Protein AF-A0A660XN07-F1 (afdb_monomer)

Solvent-accessible surface area (backbone atoms only — not comparable to full-atom values): 14941 Å² total; per-residue (Å²): 135,65,74,66,61,68,59,49,77,75,52,56,69,62,53,54,52,50,52,51,52,54,51,52,50,53,52,50,49,51,63,75,49,61,71,84,72,73,85,68,65,79,71,75,80,71,76,74,82,70,81,64,79,79,76,76,73,75,80,74,90,62,82,80,74,82,75,81,74,64,67,64,62,57,57,56,66,69,72,70,67,82,77,74,89,78,84,77,78,82,81,80,89,77,86,75,82,82,79,80,82,82,62,76,74,70,77,75,72,77,73,85,86,64,82,69,82,75,75,71,71,99,60,96,69,83,72,93,58,82,70,90,45,80,39,78,60,42,53,59,74,48,93,54,34,44,64,76,46,49,60,80,47,67,72,41,60,76,65,68,66,65,49,66,34,33,33,37,34,34,31,32,50,84,9,47,63,80,48,77,44,78,77,36,70,56,102,49,90,59,54,53,57,24,50,53,52,8,50,63,73,36,50,32,42,38,20,32,37,95,93,34,62,37,51,46,79,44,78,46,81,44,72,50,75,80,84,84,126

Sequence (229 aa):
MNNYEKMKAKHPMRRDIILIIVLVLLILVAIIFPRFKDMREPVQKTEIIYIAPEKKIPLIGGDPAPAPDIVGSLLQEMNERPIPPELIPDSIDFEMPVLDTFSLDSLYKYEPKGKGPPPPSKGIGIICGNPIYQTPPRPIGGKNAINNNIEYPDSAKQAEIEGQVILQCFIDDKGAVQEINIIKGMDFPGMNDAAINAVKKTKFKPAVQRDRNVGVWIMIPVTFKLNTR

Mean predicted aligned error: 21.13 Å

Nearest PDB structures (foldseek):
  6i97-assembly1_E  TM=8.135E-01  e=1.156E-05  Pseudomonas aeruginosa
  7zc8-assembly1_B  TM=8.109E-01  e=8.241E-05  Pectobacterium carotovorum
  5lw8-assembly1_A  TM=7.876E-01  e=2.553E-04  Helicobacter pylori 26695
  6fip-assembly1_A  TM=7.302E-01  e=1.683E-04  Pseudomonas aeruginosa

Secondary structure (DSSP, 8-state):
--HHHHHHTTSHHHHHHHHHHHHHHHHHHHHHS-----------------------------PPPPPP-HHHHHHHHHS-SPPPP----S----PPP------GGGGS-------SSPPPPSS-----SS-S-SB--EETTGGGHHHHT----HHHHHTT--EEEEEEEEE-TTS-EEEEEEEE--SSTTHHHHHHHHHHH--EEPEEETTEEE-EEEEEEEEE-----

Foldseek 3Di:
DDVVVVVCPPPVPVVVVVVVVVVVVVVVVCVVCVPPDDPPPPPPCPPPPPPDDDPPDPPPPDPDDDDPPPVVVVVVVVPPDDDPPDDDDPDDDDDDDPPPDPDPVVVPPDDPPDDPDPAPPPDPDPPPDDPQFPFAKAWDVGPCQLVVQQDDDPVCVVVQPWDKWKKKFKQALQQATDDIDTPGDDPDPPNRVSSVRSNNPIGINATHHPNGGGIDIDIDIDTGHDPDD

Radius of gyration: 37.38 Å; Cα contacts (8 Å, |Δi|>4): 195; chains: 1; bounding box: 107×52×99 Å

Structure (mmCIF, N/CA/C/O 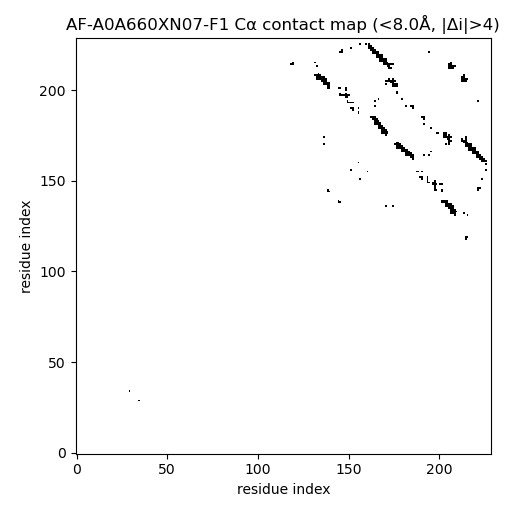backbone):
data_AF-A0A660XN07-F1
#
_entry.id   AF-A0A660XN07-F1
#
loop_
_atom_site.group_PDB
_atom_site.id
_atom_site.type_symbol
_atom_site.label_atom_id
_atom_site.label_alt_id
_atom_site.label_comp_id
_atom_site.label_asym_id
_atom_site.label_entity_id
_atom_site.label_seq_id
_atom_site.pdbx_PDB_ins_code
_atom_site.Cartn_x
_atom_site.Cartn_y
_atom_site.Cartn_z
_atom_site.occupancy
_atom_site.B_iso_or_equiv
_atom_site.auth_seq_id
_atom_site.auth_comp_id
_atom_site.auth_asym_id
_atom_site.auth_atom_id
_atom_site.pdbx_PDB_model_num
ATOM 1 N N . MET A 1 1 ? -44.286 3.749 54.529 1.00 52.34 1 MET A N 1
ATOM 2 C CA . MET A 1 1 ? -43.101 4.640 54.559 1.00 52.34 1 MET A CA 1
ATOM 3 C C . MET A 1 1 ? -41.987 3.969 53.764 1.00 52.34 1 MET A C 1
ATOM 5 O O . MET A 1 1 ? -41.601 2.864 54.124 1.00 52.34 1 MET A O 1
ATOM 9 N N . ASN A 1 2 ? -41.554 4.556 52.646 1.00 65.12 2 ASN A N 1
ATOM 10 C CA . ASN A 1 2 ? -40.663 3.907 51.675 1.00 65.12 2 ASN A CA 1
ATOM 11 C C . ASN A 1 2 ? -39.257 3.664 52.267 1.00 65.12 2 ASN A C 1
ATOM 13 O O . ASN A 1 2 ? -38.691 4.566 52.885 1.00 65.12 2 ASN A O 1
ATOM 17 N N . ASN A 1 3 ? -38.668 2.479 52.054 1.00 66.25 3 ASN A N 1
ATOM 18 C CA . ASN A 1 3 ? -37.342 2.103 52.592 1.00 66.25 3 ASN A CA 1
ATOM 19 C C . ASN A 1 3 ? -36.196 3.044 52.155 1.00 66.25 3 ASN A C 1
ATOM 21 O O . ASN A 1 3 ? -35.139 3.074 52.786 1.00 66.25 3 ASN A O 1
ATOM 25 N N . TYR A 1 4 ? -36.426 3.848 51.117 1.00 65.56 4 TYR A N 1
ATOM 26 C CA . TYR A 1 4 ? -35.529 4.896 50.636 1.00 65.56 4 TYR A CA 1
ATOM 27 C C . TYR A 1 4 ? -35.305 6.026 51.660 1.00 65.56 4 TYR A C 1
ATOM 29 O O . TYR A 1 4 ? -34.166 6.405 51.930 1.00 65.56 4 TYR A O 1
ATOM 37 N N . GLU A 1 5 ? -36.371 6.500 52.310 1.00 66.75 5 GLU A N 1
ATOM 38 C CA . GLU A 1 5 ? -36.310 7.584 53.307 1.00 66.75 5 GLU A CA 1
ATOM 39 C C . GLU A 1 5 ? -35.502 7.160 54.544 1.00 66.75 5 GLU A C 1
ATOM 41 O O . GLU A 1 5 ? -34.679 7.908 55.075 1.00 66.75 5 GLU A O 1
ATOM 46 N N . LYS A 1 6 ? -35.655 5.894 54.950 1.00 62.53 6 LYS A N 1
ATOM 47 C CA . LYS A 1 6 ? -34.990 5.324 56.131 1.00 62.53 6 LYS A CA 1
ATOM 48 C C . LYS A 1 6 ? -33.473 5.169 55.946 1.00 62.53 6 LYS A C 1
ATOM 50 O O . LYS A 1 6 ? -32.724 5.220 56.918 1.00 62.53 6 LYS A O 1
ATOM 55 N N . MET A 1 7 ? -33.010 5.019 54.703 1.00 57.91 7 MET A N 1
ATOM 56 C CA . MET A 1 7 ? -31.586 4.944 54.341 1.00 57.91 7 MET A CA 1
ATOM 57 C C . MET A 1 7 ? -30.931 6.322 54.173 1.00 57.91 7 MET A C 1
ATOM 59 O O . MET A 1 7 ? -29.713 6.441 54.317 1.00 57.91 7 MET A O 1
ATOM 63 N N . LYS A 1 8 ? -31.722 7.366 53.895 1.00 58.19 8 LYS A N 1
ATOM 64 C CA . LYS A 1 8 ? -31.241 8.743 53.715 1.00 58.19 8 LYS A CA 1
ATOM 65 C C . LYS A 1 8 ? -30.848 9.398 55.044 1.00 58.19 8 LYS A C 1
ATOM 67 O O . LYS A 1 8 ? -29.877 10.145 55.094 1.00 58.19 8 LYS A O 1
ATOM 72 N N . ALA A 1 9 ? -31.535 9.047 56.132 1.00 63.03 9 ALA A N 1
ATOM 73 C CA . ALA A 1 9 ? -31.332 9.651 57.450 1.00 63.03 9 ALA A CA 1
ATOM 74 C C . ALA A 1 9 ? -30.043 9.217 58.176 1.00 63.03 9 ALA A C 1
ATOM 76 O O . ALA A 1 9 ? -29.592 9.913 59.080 1.00 63.03 9 ALA A O 1
ATOM 77 N N . LYS A 1 10 ? -29.430 8.078 57.811 1.00 65.12 10 LYS A N 1
ATOM 78 C CA . LYS A 1 10 ? -28.318 7.512 58.600 1.00 65.12 10 LYS A CA 1
ATOM 79 C C . LYS A 1 10 ? -26.928 7.984 58.157 1.00 65.12 10 LYS A C 1
ATOM 81 O O . LYS A 1 10 ? -26.034 8.080 58.991 1.00 65.12 10 LYS A O 1
ATOM 86 N N . HIS A 1 11 ? -26.734 8.300 56.872 1.00 63.75 11 HIS A N 1
ATOM 87 C CA . HIS A 1 11 ? -25.424 8.695 56.329 1.00 63.75 11 HIS A CA 1
ATOM 88 C C . HIS A 1 11 ? -25.497 9.737 55.188 1.00 63.75 11 HIS A C 1
ATOM 90 O O . HIS A 1 11 ? -24.876 9.510 54.147 1.00 63.75 11 HIS A O 1
ATOM 96 N N . PRO A 1 12 ? -26.217 10.868 55.335 1.00 66.44 12 PRO A N 1
ATOM 97 C CA . PRO A 1 12 ? -26.295 11.870 54.267 1.00 66.44 12 PRO A CA 1
ATOM 98 C C . PRO A 1 12 ? -24.910 12.471 53.973 1.00 66.44 12 PRO A C 1
ATOM 100 O O . PRO A 1 12 ? -24.408 12.384 52.860 1.00 66.44 12 PRO A O 1
ATOM 103 N N . MET A 1 13 ? -24.208 12.917 55.017 1.00 68.88 13 MET A N 1
ATOM 104 C CA . MET A 1 13 ? -22.954 13.662 54.875 1.00 68.88 13 MET A CA 1
ATOM 105 C C . MET A 1 13 ? -21.791 12.823 54.321 1.00 68.88 13 MET A C 1
ATOM 107 O O . MET A 1 13 ? -20.947 13.328 53.590 1.00 68.88 13 MET A O 1
ATOM 111 N N . ARG A 1 14 ? -21.741 11.518 54.630 1.00 78.38 14 ARG A N 1
ATOM 112 C CA . ARG A 1 14 ? -20.658 10.641 54.145 1.00 78.38 14 ARG A CA 1
ATOM 113 C C . ARG A 1 14 ? -20.777 10.343 52.650 1.00 78.38 14 ARG A C 1
ATOM 115 O O . ARG A 1 14 ? -19.755 10.186 51.995 1.00 78.38 14 ARG A O 1
ATOM 122 N N . ARG A 1 15 ? -21.999 10.268 52.112 1.00 81.56 15 ARG A N 1
ATOM 123 C CA . ARG A 1 15 ? -22.230 10.009 50.682 1.00 81.56 15 ARG A CA 1
ATOM 124 C C . ARG A 1 15 ? -21.818 11.202 49.829 1.00 81.56 15 ARG A C 1
ATOM 126 O O . ARG A 1 15 ? -21.123 11.011 48.837 1.00 81.56 15 ARG A O 1
ATOM 133 N N . ASP A 1 16 ? -22.166 12.406 50.270 1.00 81.81 16 ASP A N 1
ATOM 134 C CA . ASP A 1 16 ? -21.830 13.637 49.553 1.00 81.81 16 ASP A CA 1
ATOM 135 C C . ASP A 1 16 ? -20.311 13.873 49.535 1.00 81.81 16 ASP A C 1
ATOM 137 O O . ASP A 1 16 ? -19.747 14.191 48.492 1.00 81.81 16 ASP A O 1
ATOM 141 N N . ILE A 1 17 ? -19.618 13.598 50.648 1.00 89.56 17 ILE A N 1
ATOM 142 C CA . ILE A 1 17 ? -18.148 13.677 50.717 1.00 89.56 17 ILE A CA 1
ATOM 143 C C . ILE A 1 17 ? -17.489 12.674 49.758 1.00 89.56 17 ILE A C 1
ATOM 145 O O . ILE A 1 17 ? -16.556 13.035 49.044 1.00 89.56 17 ILE A O 1
ATOM 149 N N . ILE A 1 18 ? -17.977 11.430 49.694 1.00 90.94 18 ILE A N 1
ATOM 150 C CA . ILE A 1 18 ? -17.436 10.413 48.776 1.00 90.94 18 ILE A CA 1
ATOM 151 C C . ILE A 1 18 ? -17.662 10.824 47.314 1.00 90.94 18 ILE A C 1
ATOM 153 O O . ILE A 1 18 ? -16.751 10.685 46.500 1.00 90.94 18 ILE A O 1
ATOM 157 N N . LEU A 1 19 ? -18.833 11.374 46.980 1.00 91.19 19 LEU A N 1
ATOM 158 C CA . LEU A 1 19 ? -19.125 11.864 45.629 1.00 91.19 19 LEU A CA 1
ATOM 159 C C . LEU A 1 19 ? -18.200 13.014 45.220 1.00 91.19 19 LEU A C 1
ATOM 161 O O . LEU A 1 19 ? -17.683 13.009 44.104 1.00 91.19 19 LEU A O 1
ATOM 165 N N . ILE A 1 20 ? -17.941 13.958 46.128 1.00 93.88 20 ILE A N 1
ATOM 166 C CA . ILE A 1 20 ? -17.012 15.067 45.879 1.00 93.88 20 ILE A CA 1
ATOM 167 C C . ILE A 1 20 ? -15.588 14.537 45.674 1.00 93.88 20 ILE A C 1
ATOM 169 O O . ILE A 1 20 ? -14.918 14.953 44.732 1.00 93.88 20 ILE A O 1
ATOM 173 N N . ILE A 1 21 ? -15.134 13.581 46.492 1.00 95.19 21 ILE A N 1
ATOM 174 C CA . ILE A 1 21 ? -13.796 12.983 46.357 1.00 95.19 21 ILE A CA 1
ATOM 175 C C . ILE A 1 21 ? -13.638 12.273 45.006 1.00 95.19 21 ILE A C 1
ATOM 177 O O . ILE A 1 21 ? -12.625 12.460 44.335 1.00 95.19 21 ILE A O 1
ATOM 181 N N . VAL A 1 22 ? -14.637 11.498 44.573 1.00 95.94 22 VAL A N 1
ATOM 182 C CA . VAL A 1 22 ? -14.610 10.802 43.273 1.00 95.94 22 VAL A CA 1
ATOM 183 C C . VAL A 1 22 ? -14.597 11.796 42.107 1.00 95.94 22 VAL A C 1
ATOM 185 O O . VAL A 1 22 ? -13.854 11.601 41.144 1.00 95.94 22 VAL A O 1
ATOM 188 N N . LEU A 1 23 ? -15.367 12.884 42.199 1.00 94.88 23 LEU A N 1
ATOM 189 C CA . LEU A 1 23 ? -15.396 13.935 41.180 1.00 94.88 23 LEU A CA 1
ATOM 190 C C . LEU A 1 23 ? -14.042 14.653 41.069 1.00 94.88 23 LEU A C 1
ATOM 192 O O . LEU A 1 23 ? -13.531 14.843 39.967 1.00 94.88 23 LEU A O 1
ATOM 196 N N . VAL A 1 24 ? -13.437 15.006 42.207 1.00 96.31 24 VAL A N 1
ATOM 197 C CA . VAL A 1 24 ? -12.112 15.640 42.253 1.00 96.31 24 VAL A CA 1
ATOM 198 C C . VAL A 1 24 ? -11.047 14.702 41.690 1.00 96.31 24 VAL A C 1
ATOM 200 O O . VAL A 1 24 ? -10.222 15.144 40.895 1.00 96.31 24 VAL A O 1
ATOM 203 N N . LEU A 1 25 ? -11.092 13.408 42.023 1.00 94.81 25 LEU A N 1
ATOM 204 C CA . LEU A 1 25 ? -10.171 12.408 41.479 1.00 94.81 25 LEU A CA 1
ATOM 205 C C . LEU A 1 25 ? -10.275 12.318 39.947 1.00 94.81 25 LEU A C 1
ATOM 207 O O . LEU A 1 25 ? -9.251 12.298 39.270 1.00 94.81 25 LEU A O 1
ATOM 211 N N . LEU A 1 26 ? -11.489 12.317 39.388 1.00 92.69 26 LEU A N 1
ATOM 212 C CA . LEU A 1 26 ? -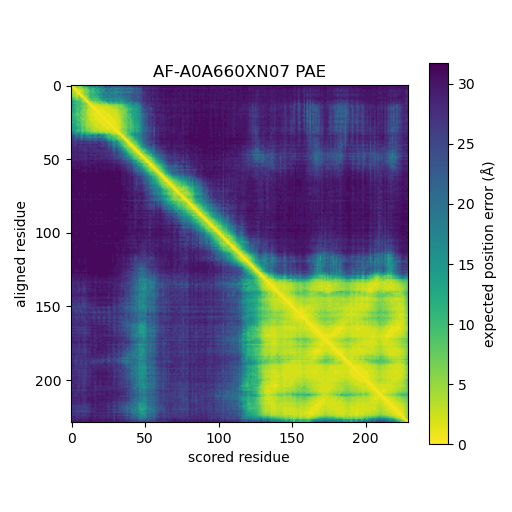11.701 12.300 37.935 1.00 92.69 26 LEU A CA 1
ATOM 213 C C . LEU A 1 26 ? -11.131 13.543 37.242 1.00 92.69 26 LEU A C 1
ATOM 215 O O . LEU A 1 26 ? -10.495 13.424 36.195 1.00 92.69 26 LEU A O 1
ATOM 219 N N . ILE A 1 27 ? -11.322 14.723 37.835 1.00 92.38 27 ILE A N 1
ATOM 220 C CA . ILE A 1 27 ? -10.761 15.980 37.324 1.00 92.38 27 ILE A CA 1
ATOM 221 C C . ILE A 1 27 ? -9.228 15.937 37.380 1.00 92.38 27 ILE A C 1
ATOM 223 O O . ILE A 1 27 ? -8.561 16.327 36.427 1.00 92.38 27 ILE A O 1
ATOM 227 N N . LEU A 1 28 ? -8.662 15.408 38.465 1.00 92.62 28 LEU A N 1
ATOM 228 C CA . LEU A 1 28 ? -7.217 15.308 38.662 1.00 92.62 28 LEU A CA 1
ATOM 229 C C . LEU A 1 28 ? -6.583 14.322 37.664 1.00 92.62 28 LEU A C 1
ATOM 231 O O . LEU A 1 28 ? -5.555 14.633 37.069 1.00 92.62 28 LEU A O 1
ATOM 235 N N . VAL A 1 29 ? -7.241 13.192 37.383 1.00 89.50 29 VAL A N 1
ATOM 236 C CA . VAL A 1 29 ? -6.844 12.257 36.314 1.00 89.50 29 VAL A CA 1
ATOM 237 C C . VAL A 1 29 ? -6.910 12.926 34.939 1.00 89.50 29 VAL A C 1
ATOM 239 O O . VAL A 1 29 ? -5.991 12.751 34.145 1.00 89.50 29 VAL A O 1
ATOM 242 N N . ALA A 1 30 ? -7.936 13.734 34.658 1.00 85.38 30 ALA A N 1
ATOM 243 C CA . ALA A 1 30 ? -8.053 14.462 33.392 1.00 85.38 30 ALA A CA 1
ATOM 244 C C . ALA A 1 30 ? -6.986 15.563 33.212 1.00 85.38 30 ALA A C 1
ATOM 246 O O . ALA A 1 30 ? -6.633 15.893 32.082 1.00 85.38 30 ALA A O 1
ATOM 247 N N . ILE A 1 31 ? -6.463 16.120 34.311 1.00 85.81 31 ILE A N 1
ATOM 248 C CA . ILE A 1 31 ? -5.354 17.087 34.299 1.00 85.81 31 ILE A CA 1
ATOM 249 C C . ILE A 1 31 ? -4.001 16.372 34.157 1.00 85.81 31 ILE A C 1
ATOM 251 O O . ILE A 1 31 ? -3.151 16.833 33.398 1.00 85.81 31 ILE A O 1
ATOM 255 N N . ILE A 1 32 ? -3.795 15.255 34.869 1.00 82.69 32 ILE A N 1
ATOM 256 C CA . ILE A 1 32 ? -2.549 14.465 34.830 1.00 82.69 32 ILE A CA 1
ATOM 257 C C . ILE A 1 32 ? -2.374 13.746 33.492 1.00 82.69 32 ILE A C 1
ATOM 259 O O . ILE A 1 32 ? -1.254 13.638 32.999 1.00 82.69 32 ILE A O 1
ATOM 263 N N . PHE A 1 33 ? -3.465 13.264 32.900 1.00 76.75 33 PHE A N 1
ATOM 264 C CA . PHE A 1 33 ? -3.488 12.735 31.544 1.00 76.75 33 PHE A CA 1
ATOM 265 C C . PHE A 1 33 ? -4.102 13.792 30.627 1.00 76.75 33 PHE A C 1
ATOM 267 O O . PHE A 1 33 ? -5.276 13.654 30.262 1.00 76.75 33 PHE A O 1
ATOM 274 N N . PRO A 1 34 ? -3.356 14.847 30.233 1.00 67.44 34 PRO A N 1
ATOM 275 C CA . PRO A 1 34 ? -3.821 15.720 29.175 1.00 67.44 34 PRO A CA 1
ATOM 276 C C . PRO A 1 34 ? -4.043 14.810 27.976 1.00 67.44 34 PRO A C 1
ATOM 278 O O . PRO A 1 34 ? -3.092 14.214 27.464 1.00 67.44 34 PRO A O 1
ATOM 281 N N . ARG A 1 35 ? -5.315 14.617 27.596 1.00 63.09 35 ARG A N 1
ATOM 282 C CA . ARG A 1 35 ? -5.683 13.859 26.401 1.00 63.09 35 ARG A CA 1
ATOM 283 C C . ARG A 1 35 ? -4.725 14.286 25.311 1.00 63.09 35 ARG A C 1
ATOM 285 O O . ARG A 1 35 ? -4.697 15.480 25.021 1.00 63.09 35 ARG A O 1
ATOM 292 N N . PHE A 1 36 ? -3.946 13.321 24.814 1.00 60.91 36 PHE A N 1
ATOM 293 C CA . PHE A 1 36 ? -2.995 13.453 23.716 1.00 60.91 36 PHE A CA 1
ATOM 294 C C . PHE A 1 36 ? -3.518 14.499 22.739 1.00 60.91 36 PHE A C 1
ATOM 296 O O . PHE A 1 36 ? -4.413 14.236 21.938 1.00 60.91 36 PHE A O 1
ATOM 303 N N . LYS A 1 37 ? -3.041 15.730 22.910 1.00 51.88 37 LYS A N 1
ATOM 304 C CA . LYS A 1 37 ? -3.445 16.853 22.090 1.00 51.88 37 LYS A CA 1
ATOM 305 C C . LYS A 1 37 ? -2.648 16.656 20.828 1.00 51.88 37 LYS A C 1
ATOM 307 O O . LYS A 1 37 ? -1.457 16.937 20.847 1.00 51.88 37 LYS A O 1
ATOM 312 N N . ASP A 1 38 ? -3.304 16.067 19.829 1.00 58.22 38 ASP A N 1
ATOM 313 C CA . ASP A 1 38 ? -2.930 16.037 18.423 1.00 58.22 38 ASP A CA 1
ATOM 314 C C . ASP A 1 38 ? -1.456 16.399 18.208 1.00 58.22 38 ASP A C 1
ATOM 316 O O . ASP A 1 38 ? -1.129 17.529 17.836 1.00 58.22 38 ASP A O 1
ATOM 320 N N . MET A 1 39 ? -0.559 15.425 18.399 1.00 47.88 39 MET A N 1
ATOM 321 C CA . MET A 1 39 ? 0.708 15.417 17.672 1.00 47.88 39 MET A CA 1
ATOM 322 C C . MET A 1 39 ? 0.369 15.183 16.196 1.00 47.88 39 MET A C 1
ATOM 324 O O . MET A 1 39 ? 0.664 14.150 15.606 1.00 47.88 39 MET A O 1
ATOM 328 N N . ARG A 1 40 ? -0.292 16.167 15.582 1.00 52.19 40 ARG A N 1
ATOM 329 C CA . ARG A 1 40 ? -0.130 16.425 14.165 1.00 52.19 40 ARG A CA 1
ATOM 330 C C . ARG A 1 40 ? 1.275 16.980 14.067 1.00 52.19 40 ARG A C 1
ATOM 332 O O . ARG A 1 40 ? 1.477 18.193 14.088 1.00 52.19 40 ARG A O 1
ATOM 339 N N . GLU A 1 41 ? 2.251 16.077 14.014 1.00 53.66 41 GLU A N 1
ATOM 340 C CA . GLU A 1 41 ? 3.485 16.428 13.339 1.00 53.66 41 GLU A CA 1
ATOM 341 C C . GLU A 1 41 ? 3.077 17.085 12.017 1.00 53.66 41 GLU A C 1
ATOM 343 O O . GLU A 1 41 ? 2.154 16.584 11.353 1.00 53.66 41 GLU A O 1
ATOM 348 N N . PRO A 1 42 ? 3.656 18.240 11.653 1.00 40.81 42 PRO A N 1
ATOM 349 C CA . PRO A 1 42 ? 3.437 18.778 10.330 1.00 40.81 42 PRO A CA 1
ATOM 350 C C . PRO A 1 42 ? 3.881 17.682 9.372 1.00 40.81 42 PRO A C 1
ATOM 352 O O . PRO A 1 42 ? 5.072 17.402 9.257 1.00 40.81 42 PRO A O 1
ATOM 355 N N . VAL A 1 43 ? 2.900 17.021 8.745 1.00 43.12 43 VAL A N 1
ATOM 356 C CA . VAL A 1 43 ? 3.105 16.111 7.627 1.00 43.12 43 VAL A CA 1
ATOM 357 C C . VAL A 1 43 ? 3.983 16.902 6.684 1.00 43.12 43 VAL A C 1
ATOM 359 O O . VAL A 1 43 ? 3.506 17.862 6.070 1.00 43.12 43 VAL A O 1
ATOM 362 N N . GLN A 1 44 ? 5.279 16.570 6.653 1.00 39.94 44 GLN A N 1
ATOM 363 C CA . GLN A 1 44 ? 6.179 17.100 5.651 1.00 39.94 44 GLN A CA 1
ATOM 364 C C . GLN A 1 44 ? 5.434 16.872 4.358 1.00 39.94 44 GLN A C 1
ATOM 366 O O . GLN A 1 44 ? 5.036 15.746 4.057 1.00 39.94 44 GLN A O 1
ATOM 371 N N . LYS A 1 45 ? 5.111 17.975 3.691 1.00 41.38 45 LYS A N 1
ATOM 372 C CA . LYS A 1 45 ? 4.400 17.984 2.430 1.00 41.38 45 LYS A CA 1
ATOM 373 C C . LYS A 1 45 ? 5.328 17.294 1.440 1.00 41.38 45 LYS A C 1
ATOM 375 O O . LYS A 1 45 ? 6.083 17.947 0.734 1.00 41.38 45 LYS A O 1
ATOM 380 N N . THR A 1 46 ? 5.328 15.965 1.451 1.00 45.41 46 THR A N 1
ATOM 381 C CA . THR A 1 46 ? 5.876 15.156 0.387 1.00 45.41 46 THR A CA 1
ATOM 382 C C . THR A 1 46 ? 4.973 15.499 -0.770 1.00 45.41 46 THR A C 1
ATOM 384 O O . THR A 1 46 ? 3.814 15.083 -0.815 1.00 45.41 46 THR A O 1
ATOM 387 N N . GLU A 1 47 ? 5.461 16.383 -1.631 1.00 36.09 47 GLU A N 1
ATOM 388 C CA . GLU A 1 47 ? 4.878 16.584 -2.937 1.00 36.09 47 GLU A CA 1
ATOM 389 C C . GLU A 1 47 ? 4.795 15.202 -3.563 1.00 36.09 47 GLU A C 1
ATOM 391 O O . GLU A 1 47 ? 5.786 14.577 -3.934 1.00 36.09 47 GLU A O 1
ATOM 396 N N . ILE A 1 48 ? 3.578 14.672 -3.548 1.00 43.44 48 ILE A N 1
ATOM 397 C CA . ILE A 1 48 ? 3.215 13.473 -4.264 1.00 43.44 48 ILE A CA 1
ATOM 398 C C . ILE A 1 48 ? 3.589 13.815 -5.700 1.00 43.44 48 ILE A C 1
ATOM 400 O O . ILE A 1 48 ? 2.946 14.677 -6.299 1.00 43.44 48 ILE A O 1
ATOM 404 N N . ILE A 1 49 ? 4.649 13.202 -6.233 1.00 44.22 49 ILE A N 1
ATOM 405 C CA . ILE A 1 49 ? 4.960 13.285 -7.658 1.00 44.22 49 ILE A CA 1
ATOM 406 C C . ILE A 1 49 ? 3.831 12.529 -8.357 1.00 44.22 49 ILE A C 1
ATOM 408 O O . ILE A 1 49 ? 3.906 11.337 -8.650 1.00 44.22 49 ILE A O 1
ATOM 412 N N . TYR A 1 50 ? 2.718 13.228 -8.552 1.00 40.78 50 TYR A N 1
ATOM 413 C CA . TYR A 1 50 ? 1.693 12.855 -9.492 1.00 40.78 50 TYR A CA 1
ATOM 414 C C . TYR A 1 50 ? 2.389 12.965 -10.843 1.00 40.78 50 TYR A C 1
ATOM 416 O O . TYR A 1 50 ? 2.592 14.065 -11.354 1.00 40.78 50 TYR A O 1
ATOM 424 N N . ILE A 1 51 ? 2.795 11.837 -11.424 1.00 57.00 51 ILE A N 1
ATOM 425 C CA . ILE A 1 51 ? 3.053 11.808 -12.861 1.00 57.00 51 ILE A CA 1
ATOM 426 C C . ILE A 1 51 ? 1.675 11.997 -13.493 1.00 57.00 51 ILE A C 1
ATOM 428 O O . ILE A 1 51 ? 0.923 11.043 -13.711 1.00 57.00 51 ILE A O 1
ATOM 432 N N . ALA A 1 52 ? 1.294 13.264 -13.658 1.00 40.75 52 ALA A N 1
ATOM 433 C CA . ALA A 1 52 ? 0.110 13.656 -14.385 1.00 40.75 52 ALA A CA 1
ATOM 434 C C . ALA A 1 52 ? 0.208 13.017 -15.777 1.00 40.75 52 ALA A C 1
ATOM 436 O O . ALA A 1 52 ? 1.283 13.056 -16.382 1.00 40.75 52 ALA A O 1
ATOM 437 N N . PRO A 1 53 ? -0.868 12.395 -16.292 1.00 44.75 53 PRO A N 1
ATOM 438 C CA . PRO A 1 53 ? -0.886 12.009 -17.690 1.00 44.75 53 PRO A CA 1
ATOM 439 C C . PRO A 1 53 ? -0.626 13.277 -18.499 1.00 44.75 53 PRO A C 1
ATOM 441 O O . PRO A 1 53 ? -1.324 14.274 -18.322 1.00 44.75 53 PRO A O 1
ATOM 444 N N . GLU A 1 54 ? 0.432 13.220 -19.301 1.00 46.72 54 GLU A N 1
ATOM 445 C CA . GLU A 1 54 ? 0.903 14.249 -20.216 1.00 46.72 54 GLU A CA 1
ATOM 446 C C . GLU A 1 54 ? -0.275 15.071 -20.754 1.00 46.72 54 GLU A C 1
ATOM 448 O O . GLU A 1 54 ? -1.077 14.604 -21.571 1.00 46.72 54 GLU A O 1
ATOM 453 N N . LYS A 1 55 ? -0.429 16.297 -20.242 1.00 37.06 55 LYS A N 1
ATOM 454 C CA . LYS A 1 55 ? -1.325 17.264 -20.860 1.00 37.06 55 LYS A CA 1
ATOM 455 C C . LYS A 1 55 ? -0.689 17.558 -22.208 1.00 37.06 55 LYS A C 1
ATOM 457 O O . LYS A 1 55 ? 0.303 18.278 -22.256 1.00 37.06 55 LYS A O 1
ATOM 462 N N . LYS A 1 56 ? -1.230 16.964 -23.278 1.00 47.09 56 LYS A N 1
ATOM 463 C CA . LYS A 1 56 ? -0.852 17.305 -24.650 1.00 47.09 56 LYS A CA 1
ATOM 464 C C . LYS A 1 56 ? -0.967 18.817 -24.777 1.00 47.09 56 LYS A C 1
ATOM 466 O O . LYS A 1 56 ? -2.069 19.363 -24.729 1.00 47.09 56 LYS A O 1
ATOM 471 N N . ILE A 1 57 ? 0.176 19.483 -24.853 1.00 45.12 57 ILE A N 1
ATOM 472 C CA . ILE A 1 57 ? 0.238 20.890 -25.209 1.00 45.12 57 ILE A CA 1
ATOM 473 C C . ILE A 1 57 ? -0.299 20.925 -26.645 1.00 45.12 57 ILE A C 1
ATOM 475 O O . ILE A 1 57 ? 0.244 20.208 -27.490 1.00 45.12 57 ILE A O 1
ATOM 479 N N . PRO A 1 58 ? -1.398 21.640 -26.940 1.00 46.84 58 PRO A N 1
ATOM 480 C CA . PRO A 1 58 ? -1.775 21.842 -28.327 1.00 46.84 58 PRO A CA 1
ATOM 481 C C . PRO A 1 58 ? -0.592 22.541 -28.991 1.00 46.84 58 PRO A C 1
ATOM 483 O O . PRO A 1 58 ? -0.128 23.563 -28.487 1.00 46.84 58 PRO A O 1
ATOM 486 N N . LEU A 1 59 ? -0.066 21.948 -30.063 1.00 52.12 59 LEU A N 1
ATOM 487 C CA . LEU A 1 59 ? 0.924 22.589 -30.917 1.00 52.12 59 LEU A CA 1
ATOM 488 C C . LEU A 1 59 ? 0.301 23.915 -31.358 1.00 52.12 59 LEU A C 1
ATOM 490 O O . LEU A 1 59 ? -0.620 23.925 -32.174 1.00 52.12 59 LEU A O 1
ATOM 494 N N . ILE A 1 60 ? 0.720 25.018 -30.738 1.00 48.31 60 ILE A N 1
ATOM 495 C CA . ILE A 1 60 ? 0.364 26.351 -31.201 1.00 48.31 60 ILE A CA 1
ATOM 496 C C . ILE A 1 60 ? 1.074 26.471 -32.541 1.00 48.31 60 ILE A C 1
ATOM 498 O O . ILE A 1 60 ? 2.293 26.611 -32.597 1.00 48.31 60 ILE A O 1
ATOM 502 N N . GLY A 1 61 ? 0.297 26.306 -33.610 1.00 56.16 61 GLY A N 1
ATOM 503 C CA . GLY A 1 61 ? 0.711 26.627 -34.962 1.00 56.16 61 GLY A CA 1
ATOM 504 C C . GLY A 1 61 ? 1.003 28.117 -35.020 1.00 56.16 61 GLY A C 1
ATOM 505 O O . GLY A 1 61 ? 0.093 28.934 -35.120 1.00 56.16 61 GLY A O 1
ATOM 506 N N . GLY A 1 62 ? 2.274 28.451 -34.888 1.00 51.78 62 GLY A N 1
ATOM 507 C CA . GLY A 1 62 ? 2.849 29.714 -35.298 1.00 51.78 62 GLY A CA 1
ATOM 508 C C . GLY A 1 62 ? 4.140 29.354 -36.005 1.00 51.78 62 GLY A C 1
ATOM 509 O O . GLY A 1 62 ? 4.958 28.626 -35.439 1.00 51.78 62 GLY A O 1
ATOM 510 N N . ASP A 1 63 ? 4.276 29.785 -37.254 1.00 59.66 63 ASP A N 1
ATOM 511 C CA . ASP A 1 63 ? 5.482 29.558 -38.042 1.00 59.66 63 ASP A CA 1
ATOM 512 C C . ASP A 1 63 ? 6.716 30.013 -37.242 1.00 59.66 63 ASP A C 1
ATOM 514 O O . ASP A 1 63 ? 6.663 31.057 -36.577 1.00 59.66 63 ASP A O 1
ATOM 518 N N . PRO A 1 64 ? 7.822 29.247 -37.243 1.00 58.34 64 PRO A N 1
ATOM 519 C CA . PRO A 1 64 ? 9.017 29.657 -36.527 1.00 58.34 64 PRO A CA 1
ATOM 520 C C . PRO A 1 64 ? 9.525 30.965 -37.137 1.00 58.34 64 PRO A C 1
ATOM 522 O O . PRO A 1 64 ? 9.826 31.032 -38.329 1.00 58.34 64 PRO A O 1
ATOM 525 N N . ALA A 1 65 ? 9.626 32.012 -36.314 1.00 66.44 65 ALA A N 1
ATOM 526 C CA . ALA A 1 65 ? 10.359 33.214 -36.686 1.00 66.44 65 ALA A CA 1
ATOM 527 C C . ALA A 1 65 ? 11.782 32.809 -37.130 1.00 66.44 65 ALA A C 1
ATOM 529 O O . ALA A 1 65 ? 12.384 31.944 -36.481 1.00 66.44 65 ALA A O 1
ATOM 530 N N . PRO A 1 66 ? 12.326 33.385 -38.218 1.00 62.69 66 PRO A N 1
ATOM 531 C CA . PRO A 1 66 ? 13.665 33.043 -38.680 1.00 62.69 66 PRO A CA 1
ATOM 532 C C . PRO A 1 66 ? 14.681 33.328 -37.570 1.00 62.69 66 PRO A C 1
ATOM 534 O O . PRO A 1 66 ? 14.675 34.402 -36.963 1.00 62.69 66 PRO A O 1
ATOM 537 N N . ALA A 1 67 ? 15.515 32.332 -37.269 1.00 65.69 67 ALA A N 1
ATOM 538 C CA . ALA A 1 67 ? 16.552 32.442 -36.254 1.00 65.69 67 ALA A CA 1
ATOM 539 C C . ALA A 1 67 ? 17.558 33.547 -36.639 1.00 65.69 67 ALA A C 1
ATOM 541 O O . ALA A 1 67 ? 17.886 33.672 -37.818 1.00 65.69 67 ALA A O 1
ATOM 542 N N . PRO A 1 68 ? 18.067 34.347 -35.685 1.00 62.84 68 PRO A N 1
ATOM 543 C CA . PRO A 1 68 ? 19.160 35.268 -35.968 1.00 62.84 68 PRO A CA 1
ATOM 544 C C . PRO A 1 68 ? 20.434 34.477 -36.309 1.00 62.84 68 PRO A C 1
ATOM 546 O O . PRO A 1 68 ? 20.839 33.591 -35.552 1.00 62.84 68 PRO A O 1
ATOM 549 N N . ASP A 1 69 ? 21.070 34.811 -37.434 1.00 63.00 69 ASP A N 1
ATOM 550 C CA . ASP A 1 69 ? 22.296 34.177 -37.939 1.00 63.00 69 ASP A CA 1
ATOM 551 C C . ASP A 1 69 ? 23.519 34.534 -37.076 1.00 63.00 69 ASP A C 1
ATOM 553 O O . ASP A 1 69 ? 24.380 35.328 -37.443 1.00 63.00 69 ASP A O 1
ATOM 557 N N . ILE A 1 70 ? 23.616 33.925 -35.895 1.00 59.16 70 ILE A N 1
ATOM 558 C CA . ILE A 1 70 ? 24.762 34.076 -34.982 1.00 59.16 70 ILE A CA 1
ATOM 559 C C . ILE A 1 70 ? 26.014 33.379 -35.552 1.00 59.16 70 ILE A C 1
ATOM 561 O O . ILE A 1 70 ? 27.145 33.772 -35.269 1.00 59.16 70 ILE A O 1
ATOM 565 N N . VAL A 1 71 ? 25.819 32.360 -36.394 1.00 61.56 71 VAL A N 1
ATOM 566 C CA . VAL A 1 71 ? 26.905 31.546 -36.960 1.00 61.56 71 VAL A CA 1
ATOM 567 C C . VAL A 1 71 ? 27.730 32.330 -37.987 1.00 61.56 71 VAL A C 1
ATOM 569 O O . VAL A 1 71 ? 28.949 32.186 -38.013 1.00 61.56 71 VAL A O 1
ATOM 572 N N . GLY A 1 72 ? 27.107 33.207 -38.784 1.00 60.00 72 GLY A N 1
ATOM 573 C CA . GLY A 1 72 ? 27.819 34.011 -39.787 1.00 60.00 72 GLY A CA 1
ATOM 574 C C . GLY A 1 72 ? 28.810 34.995 -39.161 1.00 60.00 72 GLY A C 1
ATOM 575 O O . GLY A 1 72 ? 29.949 35.109 -39.609 1.00 60.00 72 GLY A O 1
ATOM 576 N N . SER A 1 73 ? 28.405 35.632 -38.063 1.00 56.41 73 SER A N 1
ATOM 577 C CA . SER A 1 73 ? 29.208 36.625 -37.345 1.00 56.41 73 SER A CA 1
ATOM 578 C C . SER A 1 73 ? 30.449 36.017 -36.679 1.00 56.41 73 SER A C 1
ATOM 580 O O . SER A 1 73 ? 31.510 36.635 -36.680 1.00 56.41 73 SER A O 1
ATOM 582 N N . LEU A 1 74 ? 30.341 34.792 -36.147 1.00 59.59 74 LEU A N 1
ATOM 583 C CA . LEU A 1 74 ? 31.452 34.099 -35.478 1.00 59.59 74 LEU A CA 1
ATOM 584 C C . LEU A 1 74 ? 32.493 33.548 -36.464 1.00 59.59 74 LEU A C 1
ATOM 586 O O . LEU A 1 74 ? 33.684 33.535 -36.161 1.00 59.59 74 LEU A O 1
ATOM 590 N N . LEU A 1 75 ? 32.066 33.117 -37.655 1.00 59.34 75 LEU A N 1
ATOM 591 C CA . LEU A 1 75 ? 32.983 32.616 -38.685 1.00 59.34 75 LEU A CA 1
ATOM 592 C C . LEU A 1 75 ? 33.855 33.730 -39.281 1.00 59.34 75 LEU A C 1
ATOM 594 O O . LEU A 1 75 ? 35.000 33.479 -39.655 1.00 59.34 75 LEU A O 1
ATOM 598 N N . GLN A 1 76 ? 33.347 34.963 -39.330 1.00 58.97 76 GLN A N 1
ATOM 599 C CA . GLN A 1 76 ? 34.082 36.105 -39.875 1.00 58.97 76 GLN A CA 1
ATOM 600 C C . GLN A 1 76 ? 35.208 36.584 -38.944 1.00 58.97 76 GLN A C 1
ATOM 602 O O . GLN A 1 76 ? 36.285 36.941 -39.414 1.00 58.97 76 GLN A O 1
ATOM 607 N N . GLU A 1 77 ? 35.012 36.494 -37.628 1.00 59.97 77 GLU A N 1
ATOM 608 C CA . GLU A 1 77 ? 36.020 36.872 -36.627 1.00 59.97 77 GLU A CA 1
ATOM 609 C C . GLU A 1 77 ? 37.207 35.887 -36.574 1.00 59.97 77 GLU A C 1
ATOM 611 O O . GLU A 1 77 ? 38.332 36.250 -36.226 1.00 59.97 77 GLU A O 1
ATOM 616 N N . MET A 1 78 ? 36.983 34.629 -36.967 1.00 58.78 78 MET A N 1
ATOM 617 C CA . MET A 1 78 ? 38.034 33.610 -37.034 1.00 58.78 78 MET A CA 1
ATOM 618 C C . MET A 1 78 ? 38.959 33.767 -38.251 1.00 58.78 78 MET A C 1
ATOM 620 O O . MET A 1 78 ? 40.082 33.270 -38.209 1.00 58.78 78 MET A O 1
ATOM 624 N N . ASN A 1 79 ? 38.523 34.462 -39.308 1.00 61.06 79 ASN A N 1
ATOM 625 C CA . ASN A 1 79 ? 39.245 34.537 -40.583 1.00 61.06 79 ASN A CA 1
ATOM 626 C C . ASN A 1 79 ? 40.169 35.768 -40.725 1.00 61.06 79 ASN A C 1
ATOM 628 O O . ASN A 1 79 ? 40.908 35.861 -41.699 1.00 61.06 79 ASN A O 1
ATOM 632 N N . GLU A 1 80 ? 40.157 36.703 -39.768 1.00 62.31 80 GLU A N 1
ATOM 633 C CA . GLU A 1 80 ? 40.988 37.924 -39.813 1.00 62.31 80 GLU A CA 1
ATOM 634 C C . GLU A 1 80 ? 42.223 37.900 -38.898 1.00 62.31 80 GLU A C 1
ATOM 636 O O . GLU A 1 80 ? 42.979 38.871 -38.857 1.00 62.31 80 GLU A O 1
ATOM 641 N N . ARG A 1 81 ? 42.493 36.810 -38.167 1.00 62.69 81 ARG A N 1
ATOM 642 C CA . ARG A 1 81 ? 43.717 36.746 -37.351 1.00 62.69 81 ARG A CA 1
ATOM 643 C C . ARG A 1 81 ? 44.936 36.528 -38.259 1.00 62.69 81 ARG A C 1
ATOM 645 O O . ARG A 1 81 ? 45.007 35.483 -38.905 1.00 62.69 81 ARG A O 1
ATOM 652 N N . PRO A 1 82 ? 45.916 37.452 -38.306 1.00 64.75 82 PRO A N 1
ATOM 653 C CA . PRO A 1 82 ? 47.119 37.241 -39.098 1.00 64.75 82 PRO A CA 1
ATOM 654 C C . PRO A 1 82 ? 47.932 36.095 -38.487 1.00 64.75 82 PRO A C 1
ATOM 656 O O . PRO A 1 82 ? 48.271 36.118 -37.303 1.00 64.75 82 PRO A O 1
ATOM 659 N N . ILE A 1 83 ? 48.215 35.077 -39.300 1.00 62.38 83 ILE A N 1
ATOM 660 C CA . ILE A 1 83 ? 49.022 33.916 -38.919 1.00 62.38 83 ILE A CA 1
ATOM 661 C C . ILE A 1 83 ? 50.476 34.405 -38.754 1.00 62.38 83 ILE A C 1
ATOM 663 O O . ILE A 1 83 ? 51.021 34.975 -39.704 1.00 62.38 83 ILE A O 1
ATOM 667 N N . PRO A 1 84 ? 51.120 34.243 -37.583 1.00 67.56 84 PRO A N 1
ATOM 668 C CA . PRO A 1 84 ? 52.542 34.542 -37.431 1.00 67.56 84 PRO A CA 1
ATOM 669 C C . PRO A 1 84 ? 53.366 33.650 -38.374 1.00 67.56 84 PRO A C 1
ATOM 671 O O . PRO A 1 84 ? 53.010 32.482 -38.532 1.00 67.56 84 PRO A O 1
ATOM 674 N N . PRO A 1 85 ? 54.460 34.136 -38.985 1.00 63.12 85 PRO A N 1
ATOM 675 C CA . PRO A 1 85 ? 55.330 33.276 -39.779 1.00 63.12 85 PRO A CA 1
ATOM 676 C C . PRO A 1 85 ? 55.895 32.155 -38.894 1.00 63.12 85 PRO A C 1
ATOM 678 O O . PRO A 1 85 ? 56.577 32.401 -37.899 1.00 63.12 85 PRO A O 1
ATOM 681 N N . GLU A 1 86 ? 55.544 30.926 -39.251 1.00 61.34 86 GLU A N 1
ATOM 682 C CA . GLU A 1 86 ? 55.864 29.696 -38.536 1.00 61.34 86 GLU A CA 1
ATOM 683 C C . GLU A 1 86 ? 57.365 29.388 -38.699 1.00 61.34 86 GLU A C 1
ATOM 685 O O . GLU A 1 86 ? 57.849 29.171 -39.811 1.00 61.34 86 GLU A O 1
ATOM 690 N N . LEU A 1 87 ? 58.133 29.412 -37.599 1.00 57.66 87 LEU A N 1
ATOM 691 C CA . LEU A 1 87 ? 59.475 28.821 -37.570 1.00 57.66 87 LEU A CA 1
ATOM 692 C C . LEU A 1 87 ? 59.306 27.304 -37.698 1.00 57.66 87 LEU A C 1
ATOM 694 O O . LEU A 1 87 ? 58.914 26.650 -36.734 1.00 57.66 87 LEU A O 1
ATOM 698 N N . ILE A 1 88 ? 59.608 26.746 -38.865 1.00 57.03 88 ILE A N 1
ATOM 699 C CA . ILE A 1 88 ? 59.716 25.299 -39.057 1.00 57.03 88 ILE A CA 1
ATOM 700 C C . ILE A 1 88 ? 61.125 24.886 -38.598 1.00 57.03 88 ILE A C 1
ATOM 702 O O . ILE A 1 88 ? 62.094 25.293 -39.241 1.00 57.03 88 ILE A O 1
ATOM 706 N N . PRO A 1 89 ? 61.305 24.125 -37.501 1.00 52.81 89 PRO A N 1
ATOM 707 C CA . PRO A 1 89 ? 62.558 23.420 -37.290 1.00 52.81 89 PRO A CA 1
ATOM 708 C C . PRO A 1 89 ? 62.615 22.242 -38.267 1.00 52.81 89 PRO A C 1
ATOM 710 O O . PRO A 1 89 ? 61.777 21.339 -38.220 1.00 52.81 89 PRO A O 1
ATOM 713 N N . ASP A 1 90 ? 63.598 22.271 -39.164 1.00 54.06 90 ASP A N 1
ATOM 714 C CA . ASP A 1 90 ? 63.913 21.144 -40.035 1.00 54.06 90 ASP A CA 1
ATOM 715 C C . ASP A 1 90 ? 64.249 19.906 -39.189 1.00 54.06 90 ASP A C 1
ATOM 717 O O . ASP A 1 90 ? 65.091 19.948 -38.290 1.00 54.06 90 ASP A O 1
ATOM 721 N N . SER A 1 91 ? 63.593 18.795 -39.527 1.00 60.91 91 SER A N 1
ATOM 722 C CA . SER A 1 91 ? 63.811 17.421 -39.049 1.00 60.91 91 SER A CA 1
ATOM 723 C C . SER A 1 91 ? 63.622 17.160 -37.547 1.00 60.91 91 SER A C 1
ATOM 725 O O . SER A 1 91 ? 64.501 17.390 -36.721 1.00 60.91 91 SER A O 1
ATOM 727 N N . ILE A 1 92 ? 62.486 16.543 -37.208 1.00 50.72 92 ILE A N 1
ATOM 728 C CA . ILE A 1 92 ? 62.392 15.672 -36.033 1.00 50.72 92 ILE A CA 1
ATOM 729 C C . ILE A 1 92 ? 62.251 14.245 -36.558 1.00 50.72 92 ILE A C 1
ATOM 731 O O . ILE A 1 92 ? 61.206 13.875 -37.095 1.00 50.72 92 ILE A O 1
ATOM 735 N N . ASP A 1 93 ? 63.308 13.455 -36.400 1.00 57.25 93 ASP A N 1
ATOM 736 C CA . ASP A 1 93 ? 63.313 12.031 -36.718 1.00 57.25 93 ASP A CA 1
ATOM 737 C C . ASP A 1 93 ? 62.513 11.277 -35.643 1.00 57.25 93 ASP A C 1
ATOM 739 O O . ASP A 1 93 ? 63.014 10.965 -34.563 1.00 57.25 93 ASP A O 1
ATOM 743 N N . PHE A 1 94 ? 61.233 11.014 -35.915 1.00 50.75 94 PHE A N 1
ATOM 744 C CA . PHE A 1 94 ? 60.405 10.127 -35.097 1.00 50.75 94 PHE A CA 1
ATOM 745 C C . PHE A 1 94 ? 60.439 8.713 -35.686 1.00 50.75 94 PHE A C 1
ATOM 747 O O . PHE A 1 94 ? 59.669 8.378 -36.587 1.00 50.75 94 PHE A O 1
ATOM 754 N N . GLU A 1 95 ? 61.309 7.856 -35.152 1.00 59.38 95 GLU A N 1
ATOM 755 C CA . GLU A 1 95 ? 61.172 6.411 -35.339 1.00 59.38 95 GLU A CA 1
ATOM 756 C C . GLU A 1 95 ? 59.948 5.912 -34.558 1.00 59.38 95 GLU A C 1
ATOM 758 O O . GLU A 1 95 ? 59.876 5.994 -33.331 1.00 59.38 95 GLU A O 1
ATOM 763 N N . MET A 1 96 ? 58.955 5.400 -35.283 1.00 59.09 96 MET A N 1
ATOM 764 C CA . MET A 1 96 ? 57.753 4.797 -34.714 1.00 59.09 96 MET A CA 1
ATOM 765 C C . MET A 1 96 ? 57.990 3.288 -34.539 1.00 59.09 96 MET A C 1
ATOM 767 O O . MET A 1 96 ? 58.247 2.609 -35.537 1.00 59.09 96 MET A O 1
ATOM 771 N N . PRO A 1 97 ? 57.887 2.711 -33.327 1.00 51.66 97 PRO A N 1
ATOM 772 C CA . PRO A 1 97 ? 57.867 1.265 -33.192 1.00 51.66 97 PRO A CA 1
ATOM 773 C C . PRO A 1 97 ? 56.519 0.748 -33.701 1.00 51.66 97 PRO A C 1
ATOM 775 O O . PRO A 1 97 ? 55.458 1.093 -33.179 1.00 51.66 97 PRO A O 1
ATOM 778 N N . VAL A 1 98 ? 56.571 -0.070 -34.748 1.00 53.28 98 VAL A N 1
ATOM 779 C CA . VAL A 1 98 ? 55.412 -0.755 -35.320 1.00 53.28 98 VAL A CA 1
ATOM 780 C C . VAL A 1 98 ? 54.874 -1.719 -34.262 1.00 53.28 98 VAL A C 1
ATOM 782 O O . VAL A 1 98 ? 55.489 -2.744 -33.973 1.00 53.28 98 VAL A O 1
ATOM 785 N N . LEU A 1 99 ? 53.751 -1.374 -33.628 1.00 45.12 99 LEU A N 1
ATOM 786 C CA . LEU A 1 99 ? 53.060 -2.278 -32.714 1.00 45.12 99 LEU A CA 1
ATOM 787 C C . LEU A 1 99 ? 52.211 -3.242 -33.548 1.00 45.12 99 LEU A C 1
ATOM 789 O O . LEU A 1 99 ? 51.001 -3.072 -33.704 1.00 45.12 99 LEU A O 1
ATOM 793 N N . ASP A 1 100 ? 52.878 -4.238 -34.122 1.00 53.78 100 ASP A N 1
ATOM 794 C CA . ASP A 1 100 ? 52.214 -5.389 -34.715 1.00 53.78 100 ASP A CA 1
ATOM 795 C C . ASP A 1 100 ? 51.404 -6.124 -33.636 1.00 53.78 100 ASP A C 1
ATOM 797 O O . ASP A 1 100 ? 51.893 -6.372 -32.534 1.00 53.78 100 ASP A O 1
ATOM 801 N N . THR A 1 101 ? 50.179 -6.525 -33.999 1.00 50.53 101 THR A N 1
ATOM 802 C CA . THR A 1 101 ? 49.238 -7.411 -33.273 1.00 50.53 101 THR A CA 1
ATOM 803 C C . THR A 1 101 ? 48.188 -6.780 -32.343 1.00 50.53 101 THR A C 1
ATOM 805 O O . THR A 1 101 ? 47.957 -7.241 -31.230 1.00 50.53 101 THR A O 1
ATOM 808 N N . PHE A 1 102 ? 47.385 -5.842 -32.852 1.00 50.34 102 PHE A N 1
ATOM 809 C CA . PHE A 1 102 ? 45.975 -5.767 -32.431 1.00 50.34 102 PHE A CA 1
ATOM 810 C C . PHE A 1 102 ? 45.116 -6.556 -33.422 1.00 50.34 102 PHE A C 1
ATOM 812 O O . PHE A 1 102 ? 44.548 -6.020 -34.371 1.00 50.34 102 PHE A O 1
ATOM 819 N N . SER A 1 103 ? 45.056 -7.874 -33.230 1.00 51.72 103 SER A N 1
ATOM 820 C CA . SER A 1 103 ? 44.120 -8.724 -33.959 1.00 51.72 103 SER A CA 1
ATOM 821 C C . SER A 1 103 ? 42.680 -8.376 -33.556 1.00 51.72 103 SER A C 1
ATOM 823 O O . SER A 1 103 ? 42.272 -8.534 -32.401 1.00 51.72 103 SER A O 1
ATOM 825 N N . LEU A 1 104 ? 41.889 -7.925 -34.536 1.00 48.50 104 LEU A N 1
ATOM 826 C CA . LEU A 1 104 ? 40.461 -7.590 -34.398 1.00 48.50 104 LEU A CA 1
ATOM 827 C C . LEU A 1 104 ? 39.585 -8.760 -33.902 1.00 48.50 104 LEU A C 1
ATOM 829 O O . LEU A 1 104 ? 38.437 -8.556 -33.517 1.00 48.50 104 LEU A O 1
ATOM 833 N N . ASP A 1 105 ? 40.128 -9.975 -33.886 1.00 53.09 105 ASP A N 1
ATOM 834 C CA . ASP A 1 105 ? 39.459 -11.202 -33.445 1.00 53.09 105 ASP A CA 1
ATOM 835 C C . ASP A 1 105 ? 39.253 -11.253 -31.915 1.00 53.09 105 ASP A C 1
ATOM 837 O O . ASP A 1 105 ? 38.350 -11.912 -31.401 1.00 53.09 105 ASP A O 1
ATOM 841 N N . SER A 1 106 ? 40.046 -10.482 -31.163 1.00 51.88 106 SER A N 1
ATOM 842 C CA . SER A 1 106 ? 39.950 -10.389 -29.699 1.00 51.88 106 SER A CA 1
ATOM 843 C C . SER A 1 106 ? 38.811 -9.485 -29.199 1.00 51.88 106 SER A C 1
ATOM 845 O O . SER A 1 106 ? 38.414 -9.586 -28.038 1.00 51.88 106 SER A O 1
ATOM 847 N N . LEU A 1 107 ? 38.228 -8.645 -30.065 1.00 51.66 107 LEU A N 1
ATOM 848 C CA . LEU A 1 107 ? 37.162 -7.701 -29.695 1.00 51.66 107 LEU A CA 1
ATOM 849 C C . LEU A 1 107 ? 35.744 -8.291 -29.762 1.00 51.66 107 LEU A C 1
ATOM 851 O O . LEU A 1 107 ? 34.815 -7.686 -29.230 1.00 51.66 107 LEU A O 1
ATOM 855 N N . TYR A 1 108 ? 35.562 -9.477 -30.352 1.00 47.38 108 TYR A N 1
ATOM 856 C CA . TYR A 1 108 ? 34.242 -10.113 -30.478 1.00 47.38 108 TYR A CA 1
ATOM 857 C C . TYR A 1 108 ? 33.966 -11.226 -29.460 1.00 47.38 108 TYR A C 1
ATOM 859 O O . TYR A 1 108 ? 32.867 -11.782 -29.441 1.00 47.38 108 TYR A O 1
ATOM 867 N N . LYS A 1 109 ? 34.907 -11.533 -28.558 1.00 48.88 109 LYS A N 1
ATOM 868 C CA . LYS A 1 109 ? 34.717 -12.571 -27.533 1.00 48.88 109 LYS A CA 1
ATOM 869 C C . LYS A 1 109 ? 34.326 -11.989 -26.173 1.00 48.88 109 LYS A C 1
ATOM 871 O O . LYS A 1 109 ? 34.997 -12.210 -25.169 1.00 48.88 109 LYS A O 1
ATOM 876 N N . TYR A 1 110 ? 33.212 -11.260 -26.124 1.00 51.38 110 TYR A N 1
ATOM 877 C CA . TYR A 1 110 ? 32.561 -10.935 -24.855 1.00 51.38 110 TYR A CA 1
ATOM 878 C C . TYR A 1 110 ? 31.567 -12.046 -24.495 1.00 51.38 110 TYR A C 1
ATOM 880 O O . TYR A 1 110 ? 30.405 -12.014 -24.893 1.00 51.38 110 TYR A O 1
ATOM 888 N N . GLU A 1 111 ? 32.018 -13.049 -23.741 1.00 54.81 111 GLU A N 1
ATOM 889 C CA . GLU A 1 111 ? 31.096 -13.907 -22.994 1.00 54.81 111 GLU A CA 1
ATOM 890 C C . GLU A 1 111 ? 30.652 -13.140 -21.740 1.00 54.81 111 GLU A C 1
ATOM 892 O O . GLU A 1 111 ? 31.510 -12.800 -20.918 1.00 54.81 111 GLU A O 1
ATOM 897 N N . PRO A 1 112 ? 29.352 -12.844 -21.547 1.00 52.09 112 PRO A N 1
ATOM 898 C CA . PRO A 1 112 ? 28.886 -12.140 -20.360 1.00 52.09 112 PRO A CA 1
ATOM 899 C C . PRO A 1 112 ? 29.023 -13.044 -19.128 1.00 52.09 112 PRO A C 1
ATOM 901 O O . PRO A 1 112 ? 28.077 -13.693 -18.685 1.00 52.09 112 PRO A O 1
ATOM 904 N N . LYS A 1 113 ? 30.217 -13.082 -18.532 1.00 56.94 113 LYS A N 1
ATOM 905 C CA . LYS A 1 113 ? 30.425 -13.621 -17.189 1.00 56.94 113 LYS A CA 1
ATOM 906 C C . LYS A 1 113 ? 29.930 -12.589 -16.185 1.00 56.94 113 LYS A C 1
ATOM 908 O O . LYS A 1 113 ? 30.684 -11.749 -15.709 1.00 56.94 113 LYS A O 1
ATOM 913 N N . GLY A 1 114 ? 28.647 -12.650 -15.856 1.00 52.72 114 GLY A N 1
ATOM 914 C CA . GLY A 1 114 ? 28.083 -11.814 -14.806 1.00 52.72 114 GLY A CA 1
ATOM 915 C C . GLY A 1 114 ? 26.694 -12.280 -14.419 1.00 52.72 114 GLY A C 1
ATOM 916 O O . GLY A 1 114 ? 25.783 -12.270 -15.243 1.00 52.72 114 GLY A O 1
ATOM 917 N N . LYS A 1 115 ? 26.528 -12.679 -13.153 1.00 55.31 115 LYS A N 1
ATOM 918 C CA . LYS A 1 115 ? 25.204 -12.799 -12.528 1.00 55.31 115 LYS A CA 1
ATOM 919 C C . LYS A 1 115 ? 24.454 -11.488 -12.804 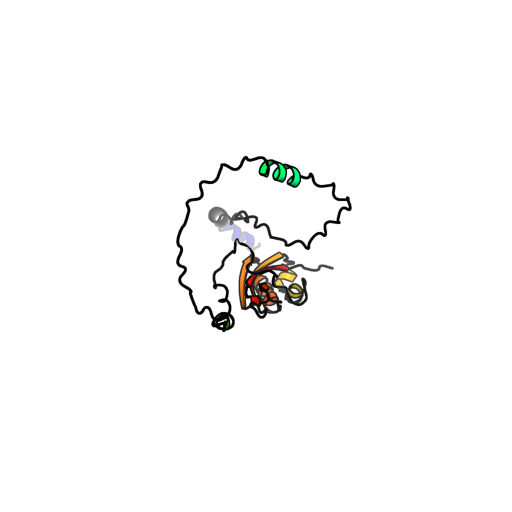1.00 55.31 115 LYS A C 1
ATOM 921 O O . LYS A 1 115 ? 25.083 -10.429 -12.777 1.00 55.31 115 LYS A O 1
ATOM 926 N N . GLY A 1 116 ? 23.162 -11.576 -13.130 1.00 57.41 116 GLY A N 1
ATOM 927 C CA . GLY A 1 116 ? 22.325 -10.411 -13.435 1.00 57.41 116 GLY A CA 1
ATOM 928 C C . GLY A 1 116 ? 22.458 -9.296 -12.387 1.00 57.41 116 GLY A C 1
ATOM 929 O O . GLY A 1 116 ? 22.993 -9.550 -11.304 1.00 57.41 116 GLY A O 1
ATOM 930 N N . PRO A 1 117 ? 22.014 -8.062 -12.703 1.00 66.69 117 PRO A N 1
ATOM 931 C CA . PRO A 1 117 ? 22.129 -6.935 -11.784 1.00 66.69 117 PRO A CA 1
ATOM 932 C C . PRO A 1 117 ? 21.705 -7.371 -10.376 1.00 66.69 117 PRO A C 1
ATOM 934 O O . PRO A 1 117 ? 20.661 -8.019 -10.245 1.00 66.69 117 PRO A O 1
ATOM 937 N N . PRO A 1 118 ? 22.535 -7.112 -9.348 1.00 53.34 118 PRO A N 1
ATOM 938 C CA . PRO A 1 118 ? 22.224 -7.542 -7.996 1.00 53.34 118 PRO A CA 1
ATOM 939 C C . PRO A 1 118 ? 20.833 -7.015 -7.627 1.00 53.34 118 PRO A C 1
ATOM 941 O O . PRO A 1 118 ? 20.519 -5.870 -7.977 1.00 53.34 118 PRO A O 1
ATOM 944 N N . PRO A 1 119 ? 19.987 -7.829 -6.965 1.00 62.28 119 PRO A N 1
ATOM 945 C CA . PRO A 1 119 ? 18.696 -7.353 -6.496 1.00 62.28 119 PRO A CA 1
ATOM 946 C C . PRO A 1 119 ? 18.921 -6.070 -5.684 1.00 62.28 119 PRO A C 1
ATOM 948 O O . PRO A 1 119 ? 19.908 -6.005 -4.937 1.00 62.28 119 PRO A O 1
ATOM 951 N N . PRO A 1 120 ? 18.065 -5.041 -5.846 1.00 59.94 120 PRO A N 1
ATOM 952 C CA . PRO A 1 120 ? 18.185 -3.808 -5.083 1.00 59.94 120 PRO A CA 1
ATOM 953 C C . PRO A 1 120 ? 18.346 -4.150 -3.608 1.00 59.94 120 PRO A C 1
ATOM 955 O O . PRO A 1 120 ? 17.620 -4.998 -3.083 1.00 59.94 120 PRO A O 1
ATOM 958 N N . SER A 1 121 ? 19.340 -3.544 -2.962 1.00 49.59 121 SER A N 1
ATOM 959 C CA . SER A 1 121 ? 19.640 -3.838 -1.5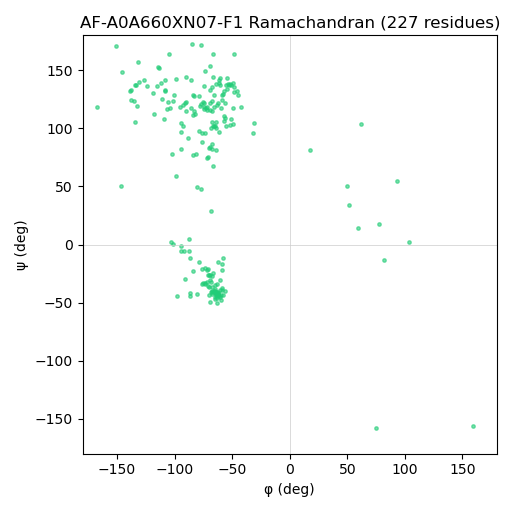68 1.00 49.59 121 SER A CA 1
ATOM 960 C C . SER A 1 121 ? 18.388 -3.646 -0.708 1.00 49.59 121 SER A C 1
ATOM 962 O O . SER A 1 121 ? 17.572 -2.753 -0.939 1.00 49.59 121 SER A O 1
ATOM 964 N N . LYS A 1 122 ? 18.237 -4.521 0.288 1.00 44.88 122 LYS A N 1
ATOM 965 C CA . LYS A 1 122 ? 17.089 -4.654 1.200 1.00 44.88 122 LYS A CA 1
ATOM 966 C C . LYS A 1 122 ? 16.924 -3.477 2.183 1.00 44.88 122 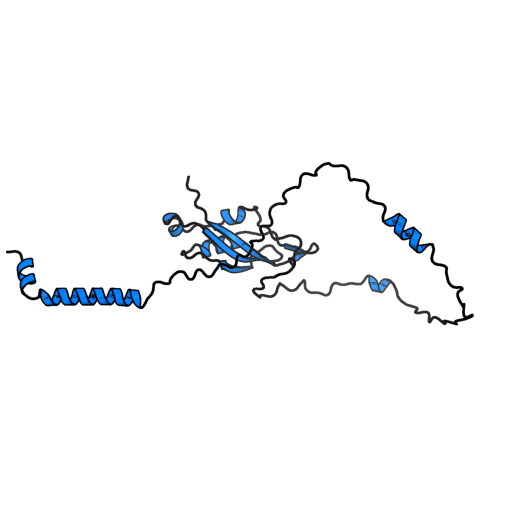LYS A C 1
ATOM 968 O O . LYS A 1 122 ? 16.489 -3.660 3.315 1.00 44.88 122 LYS A O 1
ATOM 973 N N . GLY A 1 123 ? 17.360 -2.283 1.790 1.00 41.41 123 GLY A N 1
ATOM 974 C CA . GLY A 1 123 ? 17.323 -1.066 2.587 1.00 41.41 123 GLY A CA 1
ATOM 975 C C . GLY A 1 123 ? 16.134 -0.190 2.211 1.00 41.41 123 GLY A C 1
ATOM 976 O O . GLY A 1 123 ? 15.787 -0.056 1.039 1.00 41.41 123 GLY A O 1
ATOM 977 N N . ILE A 1 124 ? 15.535 0.444 3.217 1.00 41.38 124 ILE A N 1
ATOM 978 C CA . ILE A 1 124 ? 14.488 1.462 3.074 1.00 41.38 124 ILE A CA 1
ATOM 979 C C . ILE A 1 124 ? 15.160 2.737 2.534 1.00 41.38 124 ILE A C 1
ATOM 981 O O . ILE A 1 124 ? 15.464 3.671 3.268 1.00 41.38 124 ILE A O 1
ATOM 985 N N . GLY A 1 125 ? 15.503 2.736 1.248 1.00 41.97 125 GLY A N 1
ATOM 986 C CA . GLY A 1 125 ? 16.101 3.877 0.568 1.00 41.97 125 GLY A CA 1
ATOM 987 C C . GLY A 1 125 ? 15.016 4.698 -0.108 1.00 41.97 125 GLY A C 1
ATOM 988 O O . GLY A 1 125 ? 14.510 4.304 -1.156 1.00 41.97 125 GLY A O 1
ATOM 989 N N . ILE A 1 126 ? 14.658 5.848 0.463 1.00 41.81 126 ILE A N 1
ATOM 990 C CA . ILE A 1 126 ? 13.978 6.898 -0.300 1.00 41.81 126 ILE A CA 1
ATOM 991 C C . ILE A 1 126 ? 15.020 7.415 -1.298 1.00 41.81 126 ILE A C 1
ATOM 993 O O . ILE A 1 126 ? 15.950 8.128 -0.928 1.00 41.81 126 ILE A O 1
ATOM 997 N N . ILE A 1 127 ? 14.936 6.967 -2.551 1.00 44.97 127 ILE A N 1
ATOM 998 C CA . ILE A 1 127 ? 15.892 7.344 -3.595 1.00 44.97 127 ILE A CA 1
ATOM 999 C C . ILE A 1 127 ? 15.565 8.774 -4.039 1.00 44.97 127 ILE A C 1
ATOM 1001 O O . ILE A 1 127 ? 14.698 8.987 -4.880 1.00 44.97 127 ILE A O 1
ATOM 1005 N N . CYS A 1 128 ? 16.265 9.759 -3.474 1.00 40.69 128 CYS A N 1
ATOM 1006 C CA . CYS A 1 128 ? 16.242 11.163 -3.904 1.00 40.69 128 CYS A CA 1
ATOM 1007 C C . CYS A 1 128 ? 17.079 11.384 -5.182 1.00 40.69 128 CYS A C 1
ATOM 1009 O O . CYS A 1 128 ? 17.914 12.282 -5.243 1.00 40.69 128 CYS A O 1
ATOM 1011 N N . GLY A 1 129 ? 16.897 10.536 -6.193 1.00 46.34 129 GLY A N 1
ATOM 1012 C CA . GLY A 1 129 ? 17.639 10.576 -7.452 1.00 46.34 129 GLY A CA 1
ATOM 1013 C C . GLY A 1 129 ? 16.808 10.031 -8.608 1.00 46.34 129 GLY A C 1
ATOM 1014 O O . GLY A 1 129 ? 15.725 9.484 -8.394 1.00 46.34 129 GLY A O 1
ATOM 1015 N N . ASN A 1 130 ? 17.308 10.198 -9.836 1.00 56.22 130 ASN A N 1
ATOM 1016 C CA . ASN A 1 130 ? 16.638 9.719 -11.045 1.00 56.22 130 ASN A CA 1
ATOM 1017 C C . ASN A 1 130 ? 16.196 8.253 -10.872 1.00 56.22 130 ASN A C 1
ATOM 1019 O O . ASN A 1 130 ? 16.977 7.443 -10.360 1.00 56.22 130 ASN A O 1
ATOM 1023 N N . PRO A 1 131 ? 14.964 7.898 -11.285 1.00 64.38 131 PRO A N 1
ATOM 1024 C CA . PRO A 1 131 ? 14.464 6.542 -11.129 1.00 64.38 131 PRO A CA 1
ATOM 1025 C C . PRO A 1 131 ? 15.429 5.561 -11.794 1.00 64.38 131 PRO A C 1
ATOM 1027 O O . PRO A 1 131 ? 15.911 5.792 -12.903 1.00 64.38 131 PRO A O 1
ATOM 1030 N N . ILE A 1 132 ? 15.696 4.438 -11.120 1.00 70.69 132 ILE A N 1
ATOM 1031 C CA . ILE A 1 132 ? 16.577 3.382 -11.645 1.00 70.69 132 ILE A CA 1
ATOM 1032 C C . ILE A 1 132 ? 15.987 2.794 -12.948 1.00 70.69 132 ILE A C 1
ATOM 1034 O O . ILE A 1 132 ? 16.693 2.168 -13.723 1.00 70.69 132 ILE A O 1
ATOM 1038 N N . TYR A 1 133 ? 14.710 3.043 -13.252 1.00 77.00 133 TYR A N 1
ATOM 1039 C CA . TYR A 1 133 ? 13.997 2.536 -14.423 1.00 77.00 133 TYR A CA 1
ATOM 1040 C C . TYR A 1 133 ? 13.571 3.641 -15.402 1.00 77.00 133 TYR A C 1
ATOM 1042 O O . TYR A 1 133 ? 13.301 4.773 -15.011 1.00 77.00 133 TYR A O 1
ATOM 1050 N N . GLN A 1 134 ? 13.443 3.278 -16.683 1.00 82.12 134 GLN A N 1
ATOM 1051 C CA . GLN A 1 134 ? 12.868 4.143 -17.725 1.00 82.12 134 GLN A CA 1
ATOM 1052 C C . GLN A 1 134 ? 11.344 4.002 -17.777 1.00 82.12 134 GLN A C 1
ATOM 1054 O O . GLN A 1 134 ? 10.624 4.988 -17.891 1.00 82.12 134 GLN A O 1
ATOM 1059 N N . THR A 1 135 ? 10.848 2.765 -17.660 1.00 84.12 135 THR A N 1
ATOM 1060 C CA . THR A 1 135 ? 9.409 2.479 -17.623 1.00 84.12 135 THR A CA 1
ATOM 1061 C C . THR A 1 135 ? 9.008 2.004 -16.228 1.00 84.12 135 THR A C 1
ATOM 1063 O O . THR A 1 135 ? 9.591 1.028 -15.748 1.00 84.12 135 THR A O 1
ATOM 1066 N N . PRO A 1 136 ? 8.022 2.650 -15.573 1.00 85.56 136 PRO A N 1
ATOM 1067 C CA . PRO A 1 136 ? 7.558 2.241 -14.255 1.00 85.56 136 PRO A CA 1
ATOM 1068 C C . PRO A 1 136 ? 6.804 0.910 -14.307 1.00 85.56 136 PRO A C 1
ATOM 1070 O O . PRO A 1 136 ? 6.159 0.605 -15.318 1.00 85.56 136 PRO A O 1
ATOM 1073 N N . PRO A 1 137 ? 6.795 0.156 -13.198 1.00 87.62 137 PRO A N 1
ATOM 1074 C CA . PRO A 1 137 ? 5.950 -1.017 -13.086 1.00 87.62 137 PRO A CA 1
ATOM 1075 C C . PRO A 1 137 ? 4.472 -0.601 -13.069 1.00 87.62 137 PRO A C 1
ATOM 1077 O O . PRO A 1 137 ? 4.101 0.445 -12.530 1.00 87.62 137 PRO A O 1
ATOM 1080 N N . ARG A 1 138 ? 3.604 -1.408 -13.685 1.00 91.19 138 ARG A N 1
ATOM 1081 C CA . ARG A 1 138 ? 2.168 -1.098 -13.823 1.00 91.19 138 ARG A CA 1
ATOM 1082 C C . ARG A 1 138 ? 1.304 -2.300 -13.468 1.00 91.19 138 ARG A C 1
ATOM 1084 O O . ARG A 1 138 ? 1.606 -3.389 -13.940 1.00 91.19 138 ARG A O 1
ATOM 1091 N N . PRO A 1 139 ? 0.205 -2.142 -12.721 1.00 92.62 139 PRO A N 1
ATOM 1092 C CA . PRO A 1 139 ? -0.692 -3.255 -12.437 1.00 92.62 139 PRO A CA 1
ATOM 1093 C C . PRO A 1 139 ? -1.350 -3.790 -13.718 1.00 92.62 139 PRO A C 1
ATOM 1095 O O . PRO A 1 139 ? -1.781 -3.035 -14.598 1.00 92.62 139 PRO A O 1
ATOM 1098 N N . ILE A 1 140 ? -1.439 -5.114 -13.821 1.00 89.25 140 ILE A N 1
ATOM 1099 C CA . ILE A 1 140 ? -2.154 -5.803 -14.896 1.00 89.25 140 ILE A CA 1
ATOM 1100 C C . ILE A 1 140 ? -3.653 -5.655 -14.615 1.00 89.25 140 ILE A C 1
ATOM 1102 O O . ILE A 1 140 ? -4.123 -6.035 -13.550 1.00 89.25 140 ILE A O 1
ATOM 1106 N N . GLY A 1 141 ? -4.399 -5.068 -15.554 1.00 86.00 141 GLY A N 1
ATOM 1107 C CA . GLY A 1 141 ? -5.792 -4.641 -15.341 1.00 86.00 141 GLY A CA 1
ATOM 1108 C C . GLY A 1 141 ? -5.954 -3.127 -15.150 1.00 86.00 141 GLY A C 1
ATOM 1109 O O . GLY A 1 141 ? -7.065 -2.635 -14.965 1.00 86.00 141 GLY A O 1
ATOM 1110 N N . GLY A 1 142 ? -4.859 -2.365 -15.239 1.00 87.69 142 GLY A N 1
ATOM 1111 C CA . GLY A 1 142 ? -4.896 -0.905 -15.218 1.00 87.69 142 GLY A CA 1
ATOM 1112 C C . GLY A 1 142 ? -5.152 -0.331 -13.824 1.00 87.69 142 GLY A C 1
ATOM 1113 O O . GLY A 1 142 ? -4.899 -0.976 -12.810 1.00 87.69 142 GLY A O 1
ATOM 1114 N N . LYS A 1 143 ? -5.644 0.913 -13.771 1.00 79.25 143 LYS A N 1
ATOM 1115 C CA . LYS A 1 143 ? -5.762 1.692 -12.522 1.00 79.25 143 LYS A CA 1
ATOM 1116 C C . LYS A 1 143 ? -6.659 1.034 -11.465 1.00 79.25 143 LYS A C 1
ATOM 1118 O O . LYS A 1 143 ? -6.410 1.201 -10.279 1.00 79.25 143 LYS A O 1
ATOM 1123 N N . ASN A 1 144 ? -7.665 0.272 -11.893 1.00 85.94 144 ASN A N 1
ATOM 1124 C CA . ASN A 1 144 ? -8.652 -0.336 -10.997 1.00 85.94 144 ASN A CA 1
ATOM 1125 C C . ASN A 1 144 ? -8.276 -1.748 -10.532 1.00 85.94 144 ASN A C 1
ATOM 1127 O O . ASN A 1 144 ? -8.978 -2.302 -9.696 1.00 85.94 144 ASN A O 1
ATOM 1131 N N . ALA A 1 145 ? -7.188 -2.336 -11.041 1.00 89.25 145 ALA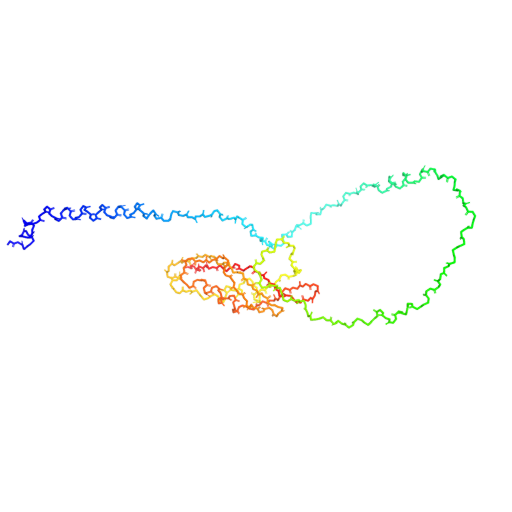 A N 1
ATOM 1132 C CA . ALA A 1 145 ? -6.815 -3.714 -10.716 1.00 89.25 145 ALA A CA 1
ATOM 1133 C C . ALA A 1 145 ? -6.659 -3.942 -9.206 1.00 89.25 145 ALA A C 1
ATOM 1135 O O . ALA A 1 145 ? -7.113 -4.953 -8.683 1.00 89.25 145 ALA A O 1
ATOM 1136 N N . ILE A 1 146 ? -6.065 -2.971 -8.511 1.00 88.12 146 ILE A N 1
ATOM 1137 C CA . ILE A 1 146 ? -5.877 -3.031 -7.062 1.00 88.12 146 ILE A CA 1
ATOM 1138 C C . ILE A 1 146 ? -7.230 -2.901 -6.367 1.00 88.12 146 ILE A C 1
ATOM 1140 O O . ILE A 1 146 ? -7.561 -3.749 -5.549 1.00 88.12 146 ILE A O 1
ATOM 1144 N N . ASN A 1 147 ? -8.034 -1.902 -6.749 1.00 88.19 147 ASN A N 1
ATOM 1145 C CA . ASN A 1 147 ? -9.344 -1.639 -6.146 1.00 88.19 147 ASN A CA 1
ATOM 1146 C C . ASN A 1 147 ? -10.298 -2.834 -6.257 1.00 88.19 147 ASN A C 1
ATOM 1148 O O . ASN A 1 147 ? -11.023 -3.121 -5.314 1.00 88.19 147 ASN A O 1
ATOM 1152 N N . ASN A 1 148 ? -10.257 -3.562 -7.373 1.00 88.50 148 ASN A N 1
ATOM 1153 C CA . ASN A 1 148 ? -11.079 -4.754 -7.577 1.00 88.50 148 ASN A CA 1
ATOM 1154 C C . ASN A 1 148 ? -10.711 -5.910 -6.633 1.00 88.50 148 ASN A C 1
ATOM 1156 O O . ASN A 1 148 ? -11.547 -6.766 -6.368 1.00 88.50 148 ASN A O 1
ATOM 1160 N N . ASN A 1 149 ? -9.472 -5.940 -6.137 1.00 90.50 149 ASN A N 1
ATOM 1161 C CA . ASN A 1 149 ? -8.977 -6.960 -5.214 1.00 90.50 149 ASN A CA 1
ATOM 1162 C C . ASN A 1 149 ? -9.100 -6.539 -3.738 1.00 90.50 149 ASN A C 1
ATOM 1164 O O . ASN A 1 149 ? -8.695 -7.306 -2.860 1.00 90.50 149 ASN A O 1
ATOM 1168 N N . ILE A 1 150 ? -9.606 -5.332 -3.453 1.00 91.25 150 ILE A N 1
ATOM 1169 C CA . ILE A 1 150 ? -9.796 -4.843 -2.085 1.00 91.25 150 ILE A CA 1
ATOM 1170 C C . ILE A 1 150 ? -11.005 -5.536 -1.462 1.00 91.25 150 ILE A C 1
ATOM 1172 O O . ILE A 1 150 ? -12.146 -5.341 -1.875 1.00 91.25 150 ILE A O 1
ATOM 1176 N N . GLU A 1 151 ? -10.746 -6.299 -0.407 1.00 92.00 151 GLU A N 1
ATOM 1177 C CA . GLU A 1 151 ? -11.776 -6.854 0.466 1.00 92.00 151 GLU A CA 1
ATOM 1178 C C . GLU A 1 151 ? -12.008 -5.891 1.627 1.00 92.00 151 GLU A C 1
ATOM 1180 O O . GLU A 1 151 ? -11.213 -5.802 2.557 1.00 92.00 151 GLU A O 1
ATOM 1185 N N . TYR A 1 152 ? -13.091 -5.125 1.543 1.00 91.69 152 TYR A N 1
ATOM 1186 C CA . TYR A 1 152 ? -13.418 -4.108 2.537 1.00 91.69 152 TYR A CA 1
ATOM 1187 C C . TYR A 1 152 ? -13.965 -4.777 3.817 1.00 91.69 152 TYR A C 1
ATOM 1189 O O . TYR A 1 152 ? -14.970 -5.492 3.718 1.00 91.69 152 TYR A O 1
ATOM 1197 N N . PRO A 1 153 ? -13.355 -4.562 5.002 1.00 91.50 153 PRO A N 1
ATOM 1198 C CA . PRO A 1 153 ? -13.816 -5.160 6.256 1.00 91.50 153 PRO A CA 1
ATOM 1199 C C . PRO A 1 153 ? -15.239 -4.723 6.622 1.00 91.50 153 PRO A C 1
ATOM 1201 O O . PRO A 1 153 ? -15.572 -3.543 6.506 1.00 91.50 153 PRO A O 1
ATOM 1204 N N . ASP A 1 154 ? -16.076 -5.641 7.109 1.00 92.25 154 ASP A N 1
ATOM 1205 C CA . ASP A 1 154 ? -17.480 -5.323 7.420 1.00 92.25 154 ASP A CA 1
ATOM 1206 C C . ASP A 1 154 ? -17.621 -4.307 8.558 1.00 92.25 154 ASP A C 1
ATOM 1208 O O . ASP A 1 154 ? -18.468 -3.419 8.483 1.00 92.25 154 ASP A O 1
ATOM 1212 N N . SER A 1 155 ? -16.728 -4.357 9.550 1.00 91.00 155 SER A N 1
ATOM 1213 C CA . SER A 1 155 ? -16.646 -3.356 10.621 1.00 91.00 155 SER A CA 1
ATOM 1214 C C . SER A 1 155 ? -16.399 -1.945 10.082 1.00 91.00 155 SER A C 1
ATOM 1216 O O . SER A 1 155 ? -16.991 -0.983 10.565 1.00 91.00 155 SER A O 1
ATOM 1218 N N . ALA A 1 156 ? -15.555 -1.818 9.055 1.00 90.75 156 ALA A N 1
ATOM 1219 C CA . ALA A 1 156 ? -15.224 -0.540 8.438 1.00 90.75 156 ALA A CA 1
ATOM 1220 C C . ALA A 1 156 ? -16.351 -0.033 7.525 1.00 90.75 156 ALA A C 1
ATOM 1222 O O . ALA A 1 156 ? -16.582 1.172 7.465 1.00 90.75 156 ALA A O 1
ATOM 1223 N N . LYS A 1 157 ? -17.075 -0.939 6.848 1.00 90.88 157 LYS A N 1
ATOM 1224 C CA . LYS A 1 157 ? -18.274 -0.587 6.066 1.00 90.88 157 LYS A CA 1
ATOM 1225 C C . LYS A 1 157 ? -19.394 -0.067 6.962 1.00 90.88 157 LYS A C 1
ATOM 1227 O O . LYS A 1 157 ? -19.988 0.953 6.648 1.00 90.88 157 LYS A O 1
ATOM 1232 N N . GLN A 1 158 ? -19.672 -0.761 8.068 1.00 90.38 158 GLN A N 1
ATOM 1233 C CA . GLN A 1 158 ? -20.722 -0.381 9.022 1.00 90.38 158 GLN A CA 1
ATOM 1234 C C . GLN A 1 158 ? -20.443 0.966 9.691 1.00 90.38 158 GLN A C 1
ATOM 1236 O O . GLN A 1 158 ? -21.372 1.707 9.989 1.00 90.38 158 GLN A O 1
ATOM 1241 N N . ALA A 1 159 ? -19.167 1.267 9.932 1.00 89.88 159 ALA A N 1
ATOM 1242 C CA . ALA A 1 159 ? -18.722 2.533 10.503 1.00 89.88 159 ALA A CA 1
ATOM 1243 C C . ALA A 1 159 ? -18.468 3.629 9.447 1.00 89.88 159 ALA A C 1
ATOM 1245 O O . ALA A 1 159 ? -17.977 4.696 9.804 1.00 89.88 159 ALA A O 1
ATOM 1246 N N . GLU A 1 160 ? -18.765 3.365 8.169 1.00 90.81 160 GLU A N 1
ATOM 1247 C CA . GLU A 1 160 ? -18.593 4.292 7.041 1.00 90.81 160 GLU A CA 1
ATOM 1248 C C . GLU A 1 160 ? -17.184 4.917 6.935 1.00 90.81 160 GLU A C 1
ATOM 1250 O O . GLU A 1 160 ? -17.005 6.069 6.542 1.00 90.81 160 GLU A O 1
ATOM 1255 N N . ILE A 1 161 ? -16.147 4.157 7.303 1.00 90.75 161 ILE A N 1
ATOM 1256 C CA . ILE A 1 161 ? -14.776 4.672 7.412 1.00 90.75 161 ILE A CA 1
ATOM 1257 C C . ILE A 1 161 ? -14.080 4.650 6.060 1.00 90.75 161 ILE A C 1
ATOM 1259 O O . ILE A 1 161 ? -13.720 3.576 5.590 1.00 90.75 161 ILE A O 1
ATOM 1263 N N . GLU A 1 162 ? -13.798 5.815 5.482 1.00 92.06 162 GLU A N 1
ATOM 1264 C CA . GLU A 1 162 ? -13.048 5.969 4.230 1.00 92.06 162 GLU A CA 1
ATOM 1265 C C . GLU A 1 162 ? -11.608 6.461 4.447 1.00 92.06 162 GLU A C 1
ATOM 1267 O O . GLU A 1 162 ? -11.261 7.019 5.489 1.00 92.06 162 GLU A O 1
ATOM 1272 N N . GLY A 1 163 ? -10.751 6.312 3.431 1.00 91.06 163 GLY A N 1
ATOM 1273 C CA . GLY A 1 163 ? -9.434 6.951 3.440 1.00 91.06 163 GLY A CA 1
ATOM 1274 C C . GLY A 1 163 ? -8.412 6.324 2.499 1.00 91.06 163 GLY A C 1
ATOM 1275 O O . GLY A 1 163 ? -8.751 5.720 1.483 1.00 91.06 163 GLY A O 1
ATOM 1276 N N . GLN A 1 164 ? -7.127 6.508 2.808 1.00 91.88 164 GLN A N 1
ATOM 1277 C CA . GLN A 1 164 ? -6.026 6.048 1.962 1.00 91.88 164 GLN A CA 1
ATOM 1278 C C . GLN A 1 164 ? -4.891 5.450 2.793 1.00 91.88 164 GLN A C 1
ATOM 1280 O O . GLN A 1 164 ? -4.417 6.073 3.741 1.00 91.88 164 GLN A O 1
ATOM 1285 N N . VAL A 1 165 ? -4.424 4.277 2.370 1.00 92.94 165 VAL A N 1
ATOM 1286 C CA . VAL A 1 165 ? -3.245 3.589 2.905 1.00 92.94 165 VAL A CA 1
ATOM 1287 C C . VAL A 1 165 ? -2.129 3.679 1.866 1.00 92.94 165 VAL A C 1
ATOM 1289 O O . VAL A 1 165 ? -2.359 3.429 0.683 1.00 92.94 165 VAL A O 1
ATOM 1292 N N . ILE A 1 166 ? -0.920 4.056 2.280 1.00 92.81 166 ILE A N 1
ATOM 1293 C CA . ILE A 1 166 ? 0.250 4.131 1.396 1.00 92.81 166 ILE A CA 1
ATOM 1294 C C . ILE A 1 166 ? 1.179 2.970 1.728 1.00 92.81 166 ILE A C 1
ATOM 1296 O O . ILE A 1 166 ? 1.727 2.892 2.832 1.00 92.81 166 ILE A O 1
ATOM 1300 N N . LEU A 1 167 ? 1.365 2.086 0.752 1.00 91.88 167 LEU A N 1
ATOM 1301 C CA . LEU A 1 167 ? 2.213 0.905 0.865 1.00 91.88 167 LEU A CA 1
ATOM 1302 C C . LEU A 1 167 ? 3.474 1.082 0.025 1.00 91.88 167 LEU A C 1
ATOM 1304 O O . LEU A 1 167 ? 3.397 1.441 -1.145 1.00 91.88 167 LEU A O 1
ATOM 1308 N N . GLN A 1 168 ? 4.635 0.786 0.593 1.00 90.81 168 GLN A N 1
ATOM 1309 C CA . GLN A 1 168 ? 5.876 0.614 -0.149 1.00 90.81 168 GLN A CA 1
ATOM 1310 C C . GLN A 1 168 ? 6.026 -0.867 -0.491 1.00 90.81 168 GLN A C 1
ATOM 1312 O O . GLN A 1 168 ? 6.063 -1.708 0.398 1.00 90.81 168 GLN A O 1
ATOM 1317 N N . CYS A 1 169 ? 6.102 -1.187 -1.778 1.00 89.88 169 CYS A N 1
ATOM 1318 C CA . CYS A 1 169 ? 6.115 -2.560 -2.269 1.00 89.88 169 CYS A CA 1
ATOM 1319 C C . CYS A 1 169 ? 7.351 -2.802 -3.132 1.00 89.88 169 CYS A C 1
ATOM 1321 O O . CYS A 1 169 ? 7.681 -1.975 -3.987 1.00 89.88 169 CYS A O 1
ATOM 1323 N N . PHE A 1 170 ? 8.004 -3.943 -2.933 1.00 89.12 170 PHE A N 1
ATOM 1324 C CA . PHE A 1 170 ? 9.057 -4.431 -3.813 1.00 89.12 170 PHE A CA 1
ATOM 1325 C C . PHE A 1 170 ? 8.442 -5.299 -4.907 1.00 89.12 170 PHE A C 1
ATOM 1327 O O . PHE A 1 170 ? 7.880 -6.362 -4.624 1.00 89.12 170 PHE A O 1
ATOM 1334 N N . ILE A 1 171 ? 8.540 -4.832 -6.150 1.00 88.06 171 ILE A N 1
ATOM 1335 C CA . ILE A 1 171 ? 8.097 -5.561 -7.339 1.00 88.06 171 ILE A CA 1
ATOM 1336 C C . ILE A 1 171 ? 9.327 -6.166 -7.996 1.00 88.06 171 ILE A C 1
ATOM 1338 O O . ILE A 1 171 ? 10.244 -5.432 -8.346 1.00 88.06 171 ILE A O 1
ATOM 1342 N N . ASP A 1 172 ? 9.328 -7.482 -8.175 1.00 87.81 172 ASP A N 1
ATOM 1343 C CA . ASP A 1 172 ? 10.429 -8.222 -8.794 1.00 87.81 172 ASP A CA 1
ATOM 1344 C C . ASP A 1 172 ? 10.452 -8.084 -10.330 1.00 87.81 172 ASP A C 1
ATOM 1346 O O . ASP A 1 172 ? 9.496 -7.604 -10.945 1.00 87.81 172 ASP A O 1
ATOM 1350 N N . ASP A 1 173 ? 11.511 -8.574 -10.973 1.00 86.50 173 ASP A N 1
ATOM 1351 C CA . ASP A 1 173 ? 11.685 -8.626 -12.433 1.00 86.50 173 ASP A CA 1
ATOM 1352 C C . ASP A 1 173 ? 10.584 -9.421 -13.173 1.00 86.50 173 ASP A C 1
ATOM 1354 O O . ASP A 1 173 ? 10.318 -9.192 -14.357 1.00 86.50 173 ASP A O 1
ATOM 1358 N N . LYS A 1 174 ? 9.893 -10.317 -12.462 1.00 88.19 174 LYS A N 1
ATOM 1359 C CA . LYS A 1 174 ? 8.715 -11.073 -12.921 1.00 88.19 174 LYS A CA 1
ATOM 1360 C C . LYS A 1 174 ? 7.390 -10.344 -12.699 1.00 88.19 174 LYS A C 1
ATOM 1362 O O . LYS A 1 174 ? 6.348 -10.846 -13.115 1.00 88.19 174 LYS A O 1
ATOM 1367 N N . GLY A 1 175 ? 7.401 -9.191 -12.028 1.00 86.75 175 GLY A N 1
ATOM 1368 C CA . GLY A 1 175 ? 6.192 -8.431 -11.713 1.00 86.75 175 GLY A CA 1
ATOM 1369 C C . GLY A 1 175 ? 5.375 -8.985 -10.538 1.00 86.75 175 GLY A C 1
ATOM 1370 O O . GLY A 1 175 ? 4.197 -8.652 -10.384 1.00 86.75 175 GLY A O 1
ATOM 1371 N N . ALA A 1 176 ? 5.984 -9.840 -9.712 1.00 90.00 176 ALA A N 1
ATOM 1372 C CA . ALA A 1 176 ? 5.411 -10.312 -8.455 1.00 90.00 176 ALA A CA 1
ATOM 1373 C C . ALA A 1 176 ? 5.809 -9.380 -7.301 1.00 90.00 176 ALA A C 1
ATOM 1375 O O . ALA A 1 176 ? 6.931 -8.874 -7.269 1.00 90.00 176 ALA A O 1
ATOM 1376 N N . VAL A 1 177 ? 4.901 -9.173 -6.347 1.00 91.94 177 VAL A N 1
ATOM 1377 C CA . VAL A 1 177 ? 5.181 -8.403 -5.127 1.00 91.94 177 VAL A CA 1
ATOM 1378 C C . VAL A 1 177 ? 5.793 -9.339 -4.086 1.00 91.94 177 VAL A C 1
ATOM 1380 O O . VAL A 1 177 ? 5.127 -10.289 -3.676 1.00 91.94 177 VAL A O 1
ATOM 1383 N N . GLN A 1 178 ? 7.037 -9.095 -3.661 1.00 89.50 178 GLN A N 1
ATOM 1384 C CA . GLN A 1 178 ? 7.694 -9.938 -2.647 1.00 89.50 178 GLN A CA 1
ATOM 1385 C C . GLN A 1 178 ? 7.612 -9.341 -1.239 1.00 89.50 178 GLN A C 1
ATOM 1387 O O . GLN A 1 178 ? 7.297 -10.049 -0.284 1.00 89.50 178 GLN A O 1
ATOM 1392 N N . GLU A 1 179 ? 7.867 -8.038 -1.106 1.00 88.69 179 GLU A N 1
ATOM 1393 C CA . GLU A 1 179 ? 7.934 -7.351 0.188 1.00 88.69 179 GLU A CA 1
ATOM 1394 C C . GLU A 1 179 ? 7.008 -6.139 0.201 1.00 88.69 179 GLU A C 1
ATOM 1396 O O . GLU A 1 179 ? 6.860 -5.449 -0.810 1.00 88.69 179 GLU A O 1
ATOM 1401 N N . ILE A 1 180 ? 6.356 -5.902 1.341 1.00 91.94 180 ILE A N 1
ATOM 1402 C CA . ILE A 1 180 ? 5.411 -4.802 1.535 1.00 91.94 180 ILE A CA 1
ATOM 1403 C C . ILE A 1 180 ? 5.654 -4.188 2.910 1.00 91.94 180 ILE A C 1
ATOM 1405 O O . ILE A 1 180 ? 5.551 -4.878 3.921 1.00 91.94 180 ILE A O 1
ATOM 1409 N N . ASN A 1 181 ? 5.905 -2.884 2.927 1.00 91.06 181 ASN A N 1
ATOM 1410 C CA . ASN A 1 181 ? 6.022 -2.060 4.120 1.00 91.06 181 ASN A CA 1
ATOM 1411 C C . ASN A 1 181 ? 4.890 -1.030 4.135 1.00 91.06 181 ASN A C 1
ATOM 1413 O O . ASN A 1 181 ? 4.596 -0.396 3.119 1.00 91.06 181 ASN A O 1
ATOM 1417 N N . ILE A 1 182 ? 4.257 -0.833 5.288 1.00 92.06 182 ILE A N 1
ATOM 1418 C CA . ILE A 1 182 ? 3.245 0.212 5.455 1.00 92.06 182 ILE A CA 1
ATOM 1419 C C . ILE A 1 182 ? 3.978 1.523 5.747 1.00 92.06 182 ILE A C 1
ATOM 1421 O O . ILE A 1 182 ? 4.617 1.649 6.786 1.00 92.06 182 ILE A O 1
ATOM 1425 N N . ILE A 1 183 ? 3.884 2.494 4.836 1.00 89.56 183 ILE A N 1
ATOM 1426 C CA . ILE A 1 183 ? 4.451 3.837 5.041 1.00 89.56 183 ILE A CA 1
ATOM 1427 C C . ILE A 1 183 ? 3.446 4.722 5.766 1.00 89.56 183 ILE A C 1
ATOM 1429 O O . ILE A 1 183 ? 3.790 5.440 6.699 1.00 89.56 183 ILE A O 1
ATOM 1433 N N . LYS A 1 184 ? 2.183 4.655 5.337 1.00 90.25 184 LYS A N 1
ATOM 1434 C CA . LYS A 1 184 ? 1.075 5.361 5.972 1.00 90.25 184 LYS A CA 1
ATOM 1435 C C . LYS A 1 184 ? -0.095 4.406 6.125 1.00 90.25 184 LYS A C 1
ATOM 1437 O O . LYS A 1 184 ? -0.739 4.061 5.135 1.00 90.25 184 LYS A O 1
ATOM 1442 N N . GLY A 1 185 ? -0.320 3.966 7.357 1.00 89.88 185 GLY A N 1
ATOM 1443 C CA . GLY A 1 185 ? -1.471 3.154 7.730 1.00 89.88 185 GLY A CA 1
ATOM 1444 C C . GLY A 1 185 ? -2.699 4.003 8.038 1.00 89.88 185 GLY A C 1
ATOM 1445 O O . GLY A 1 185 ? -2.632 5.231 8.105 1.00 89.88 185 GLY A O 1
ATOM 1446 N N . MET A 1 186 ? -3.818 3.318 8.232 1.00 91.12 186 MET A N 1
ATOM 1447 C CA . MET A 1 186 ? -5.036 3.867 8.810 1.00 91.12 186 MET A CA 1
ATOM 1448 C C . MET A 1 186 ? -5.231 3.300 10.218 1.00 91.12 186 MET A C 1
ATOM 1450 O O . MET A 1 186 ? -4.998 2.109 10.446 1.00 91.12 186 MET A O 1
ATOM 1454 N N . ASP A 1 187 ? -5.710 4.140 11.134 1.00 88.69 187 ASP A N 1
ATOM 1455 C CA . ASP A 1 187 ? -6.015 3.781 12.524 1.00 88.69 187 ASP A CA 1
ATOM 1456 C C . ASP A 1 187 ? -7.384 3.090 12.640 1.00 88.69 187 ASP A C 1
ATOM 1458 O O . ASP A 1 187 ? -8.241 3.478 13.433 1.00 88.69 187 ASP A O 1
ATOM 1462 N N . PHE A 1 188 ? -7.627 2.073 11.808 1.00 88.81 188 PHE A N 1
ATOM 1463 C CA . PHE A 1 188 ? -8.834 1.255 11.879 1.00 88.81 188 PHE A CA 1
ATOM 1464 C C . PHE A 1 188 ? -8.499 -0.233 11.692 1.00 88.81 188 PHE A C 1
ATOM 1466 O O . PHE A 1 188 ? -7.769 -0.582 10.754 1.00 88.81 188 PHE A O 1
ATOM 1473 N N . PRO A 1 189 ? -9.021 -1.134 12.547 1.00 89.31 189 PRO A N 1
ATOM 1474 C CA . PRO A 1 189 ? -8.718 -2.560 12.467 1.00 89.31 189 PRO A CA 1
ATOM 1475 C C . PRO A 1 189 ? -9.060 -3.168 11.100 1.00 89.31 189 PRO A C 1
ATOM 1477 O O . PRO A 1 189 ? -10.155 -2.976 10.574 1.00 89.31 189 PRO A O 1
ATOM 1480 N N . GLY A 1 190 ? -8.124 -3.928 10.530 1.00 89.56 190 GLY A N 1
ATOM 1481 C CA . GLY A 1 190 ? -8.323 -4.691 9.292 1.00 89.56 190 GLY A CA 1
ATOM 1482 C C . GLY A 1 190 ? -8.181 -3.903 7.983 1.00 89.56 190 GLY A C 1
ATOM 1483 O O . GLY A 1 190 ? -8.026 -4.525 6.934 1.00 89.56 190 GLY A O 1
ATOM 1484 N N . MET A 1 191 ? -8.161 -2.564 8.002 1.00 92.81 191 MET A N 1
ATOM 1485 C CA . MET A 1 191 ? -7.982 -1.767 6.772 1.00 92.81 191 MET A CA 1
ATOM 1486 C C . MET A 1 191 ? -6.581 -1.914 6.173 1.00 92.81 191 MET A C 1
ATOM 1488 O O . MET A 1 191 ? -6.421 -2.063 4.960 1.00 92.81 191 MET A O 1
ATOM 1492 N N . ASN A 1 192 ? -5.555 -1.924 7.024 1.00 93.94 192 ASN A N 1
ATOM 1493 C CA . ASN A 1 192 ? -4.171 -2.092 6.580 1.00 93.94 192 ASN A CA 1
ATOM 1494 C C . ASN A 1 192 ? -3.949 -3.485 5.965 1.00 93.94 192 ASN A C 1
ATOM 1496 O O . ASN A 1 192 ? -3.341 -3.603 4.901 1.00 93.94 192 ASN A O 1
ATOM 1500 N N . ASP A 1 193 ? -4.515 -4.525 6.580 1.00 94.00 193 ASP A N 1
ATOM 1501 C CA . ASP A 1 193 ? -4.409 -5.904 6.095 1.00 94.00 193 ASP A CA 1
ATOM 1502 C C . ASP A 1 193 ? -5.156 -6.100 4.773 1.00 94.00 193 ASP A C 1
ATOM 1504 O O . ASP A 1 193 ? -4.635 -6.728 3.849 1.00 94.00 193 ASP A O 1
ATOM 1508 N N . ALA A 1 194 ? -6.345 -5.503 4.641 1.00 94.25 194 ALA A N 1
ATOM 1509 C CA . ALA A 1 194 ? -7.095 -5.484 3.390 1.00 94.25 194 ALA A CA 1
ATOM 1510 C C . ALA A 1 194 ? -6.282 -4.847 2.250 1.00 94.25 194 ALA A C 1
ATOM 1512 O O . ALA A 1 194 ? -6.221 -5.402 1.149 1.00 94.25 194 ALA A O 1
ATOM 1513 N N . ALA A 1 195 ? -5.600 -3.727 2.519 1.00 94.44 195 ALA A N 1
ATOM 1514 C CA . ALA A 1 195 ? -4.733 -3.071 1.542 1.00 94.44 195 ALA A CA 1
ATOM 1515 C C . ALA A 1 195 ? -3.552 -3.968 1.131 1.00 94.44 195 ALA A C 1
ATOM 1517 O O . ALA A 1 195 ? -3.271 -4.119 -0.060 1.00 94.44 195 ALA A O 1
ATOM 1518 N N . ILE A 1 196 ? -2.886 -4.601 2.103 1.00 94.81 196 ILE A N 1
ATOM 1519 C CA . ILE A 1 196 ? -1.774 -5.528 1.850 1.00 94.81 196 ILE A CA 1
ATOM 1520 C C . ILE A 1 196 ? -2.239 -6.697 0.978 1.00 94.81 196 ILE A C 1
ATOM 1522 O O . ILE A 1 196 ? -1.589 -7.029 -0.016 1.00 94.81 196 ILE A O 1
ATOM 1526 N N . ASN A 1 197 ? -3.372 -7.309 1.318 1.00 94.50 197 ASN A N 1
ATOM 1527 C CA . ASN A 1 197 ? -3.914 -8.450 0.588 1.00 94.50 197 ASN A CA 1
ATOM 1528 C C . ASN A 1 197 ? -4.303 -8.082 -0.847 1.00 94.50 197 ASN A C 1
ATOM 1530 O O . ASN A 1 197 ? -4.002 -8.839 -1.772 1.00 94.50 197 ASN A O 1
ATOM 1534 N N . ALA A 1 198 ? -4.901 -6.908 -1.055 1.00 94.00 198 ALA A N 1
ATOM 1535 C CA . ALA A 1 198 ? -5.255 -6.419 -2.384 1.00 94.00 198 ALA A CA 1
ATOM 1536 C C . ALA A 1 198 ? -4.023 -6.256 -3.286 1.00 94.00 198 ALA A C 1
ATOM 1538 O O . ALA A 1 198 ? -4.019 -6.694 -4.442 1.00 94.00 198 ALA A O 1
ATOM 1539 N N . VAL A 1 199 ? -2.945 -5.670 -2.754 1.00 93.44 199 VAL A N 1
ATOM 1540 C CA . VAL A 1 199 ? -1.696 -5.496 -3.504 1.00 93.44 199 VAL A CA 1
ATOM 1541 C C . VAL A 1 199 ? -1.022 -6.839 -3.780 1.00 93.44 199 VAL A C 1
ATOM 1543 O O . VAL A 1 199 ? -0.615 -7.070 -4.915 1.00 93.44 199 VAL A O 1
ATOM 1546 N N . LYS A 1 200 ? -0.979 -7.761 -2.808 1.00 93.12 200 LYS A N 1
ATOM 1547 C CA . LYS A 1 200 ? -0.421 -9.115 -3.004 1.00 93.12 200 LYS A CA 1
ATOM 1548 C C . LYS A 1 200 ? -1.154 -9.917 -4.081 1.00 93.12 200 LYS A C 1
ATOM 1550 O O . LYS A 1 200 ? -0.517 -10.639 -4.842 1.00 93.12 200 LYS A O 1
ATOM 1555 N N . LYS A 1 201 ? -2.485 -9.804 -4.154 1.00 93.06 201 LYS A N 1
ATOM 1556 C CA . LYS A 1 201 ? -3.307 -10.471 -5.182 1.00 93.06 201 LYS A CA 1
ATOM 1557 C C . LYS A 1 201 ? -3.123 -9.854 -6.573 1.00 93.06 201 LYS A C 1
ATOM 1559 O O . LYS A 1 201 ? -3.402 -10.501 -7.582 1.00 93.06 201 LYS A O 1
ATOM 1564 N N . THR A 1 202 ? -2.647 -8.613 -6.646 1.00 92.25 202 THR A N 1
ATOM 1565 C CA . THR A 1 202 ? -2.477 -7.895 -7.907 1.00 92.25 202 THR A CA 1
ATOM 1566 C C . THR A 1 202 ? -1.157 -8.278 -8.571 1.00 92.25 202 THR A C 1
ATOM 1568 O O . THR A 1 202 ? -0.087 -8.179 -7.978 1.00 92.25 202 THR A O 1
ATOM 1571 N N . LYS A 1 203 ? -1.218 -8.683 -9.843 1.00 92.25 203 LYS A N 1
ATOM 1572 C CA . LYS A 1 203 ? -0.018 -8.896 -10.662 1.00 92.25 203 LYS A CA 1
ATOM 1573 C C . LYS A 1 203 ? 0.418 -7.589 -11.311 1.00 92.25 203 LYS A C 1
ATOM 1575 O O . LYS A 1 203 ? -0.421 -6.822 -11.788 1.00 92.25 203 LYS A O 1
ATOM 1580 N N . PHE A 1 204 ? 1.723 -7.365 -11.396 1.00 92.00 204 PHE A N 1
ATOM 1581 C CA . PHE A 1 204 ? 2.296 -6.176 -12.013 1.00 92.00 204 PHE A CA 1
ATOM 1582 C C . PHE A 1 204 ? 3.069 -6.541 -13.279 1.00 92.00 204 PHE A C 1
ATOM 1584 O O . PHE A 1 204 ? 3.582 -7.643 -13.434 1.00 92.00 204 PHE A O 1
ATOM 1591 N N . LYS A 1 205 ? 3.143 -5.596 -14.212 1.00 91.69 205 LYS A N 1
ATOM 1592 C CA . LYS A 1 205 ? 4.198 -5.541 -15.213 1.00 91.69 205 LYS A CA 1
ATOM 1593 C C . LYS A 1 205 ? 5.430 -4.946 -14.527 1.00 91.69 205 LYS A C 1
ATOM 1595 O O . LYS A 1 205 ? 5.281 -3.896 -13.898 1.00 91.69 205 LYS A O 1
ATOM 1600 N N . PRO A 1 206 ? 6.593 -5.600 -14.616 1.00 89.56 206 PRO A N 1
ATOM 1601 C CA . PRO A 1 206 ? 7.826 -5.152 -13.979 1.00 89.56 206 PRO A CA 1
ATOM 1602 C C . PRO A 1 206 ? 8.333 -3.847 -14.595 1.00 89.56 206 PRO A C 1
ATOM 1604 O O . PRO A 1 206 ? 7.906 -3.440 -15.679 1.00 89.56 206 PRO A O 1
ATOM 1607 N N . ALA A 1 207 ? 9.246 -3.188 -13.887 1.00 87.62 207 ALA A N 1
ATOM 1608 C CA . ALA A 1 207 ? 9.917 -2.007 -14.400 1.00 87.62 207 ALA A CA 1
ATOM 1609 C C . ALA A 1 207 ? 10.936 -2.400 -15.475 1.00 87.62 207 ALA A C 1
ATOM 1611 O O . ALA A 1 207 ? 11.523 -3.481 -15.408 1.00 87.62 207 ALA A O 1
ATOM 1612 N N . VAL A 1 208 ? 11.159 -1.518 -16.451 1.00 85.50 208 VAL A N 1
ATOM 1613 C CA . VAL A 1 208 ? 12.108 -1.767 -17.548 1.00 85.50 208 VAL A CA 1
ATOM 1614 C C . VAL A 1 208 ? 13.210 -0.718 -17.537 1.00 85.50 208 VAL A C 1
ATOM 1616 O O . VAL A 1 208 ? 12.949 0.490 -17.499 1.00 85.50 208 VAL A O 1
ATOM 1619 N N . GLN A 1 209 ? 14.450 -1.196 -17.597 1.00 84.81 209 GLN A N 1
ATOM 1620 C CA . GLN A 1 209 ? 15.657 -0.391 -17.719 1.00 84.81 209 GLN A CA 1
ATOM 1621 C C . GLN A 1 209 ? 16.551 -0.983 -18.812 1.00 84.81 209 GLN A C 1
ATOM 1623 O O . GLN A 1 209 ? 17.022 -2.111 -18.673 1.00 84.81 209 GLN A O 1
ATOM 1628 N N . ARG A 1 210 ? 16.831 -0.212 -19.875 1.00 85.19 210 ARG A N 1
ATOM 1629 C CA . ARG A 1 210 ? 17.669 -0.663 -21.009 1.00 85.19 210 ARG A CA 1
ATOM 1630 C C . ARG A 1 210 ? 17.205 -2.029 -21.545 1.00 85.19 210 ARG A C 1
ATOM 1632 O O . ARG A 1 210 ? 17.990 -2.972 -21.587 1.00 85.19 210 ARG A O 1
ATOM 1639 N N . ASP A 1 211 ? 15.902 -2.141 -21.807 1.00 85.38 211 ASP A N 1
ATOM 1640 C CA . ASP A 1 211 ? 15.217 -3.353 -22.291 1.00 85.38 211 ASP A CA 1
ATOM 1641 C C . ASP A 1 211 ? 15.319 -4.596 -21.396 1.00 85.38 211 ASP A C 1
ATOM 1643 O O . ASP A 1 211 ? 14.961 -5.700 -21.802 1.00 85.38 211 ASP A O 1
ATOM 1647 N N . ARG A 1 212 ? 15.758 -4.431 -20.144 1.00 83.75 212 ARG A N 1
ATOM 1648 C CA . ARG A 1 212 ? 15.770 -5.496 -19.139 1.00 83.75 212 ARG A CA 1
ATOM 1649 C C . ARG A 1 212 ? 14.774 -5.208 -18.033 1.00 83.75 212 ARG A C 1
ATOM 1651 O O . ARG A 1 212 ? 14.664 -4.076 -17.556 1.00 83.75 212 ARG A O 1
ATOM 1658 N N . ASN A 1 213 ? 14.077 -6.253 -17.608 1.00 85.12 213 ASN A N 1
ATOM 1659 C CA . ASN A 1 213 ? 13.205 -6.194 -16.449 1.00 85.12 213 ASN A CA 1
ATOM 1660 C C . ASN A 1 213 ? 14.059 -6.047 -15.190 1.00 85.12 213 ASN A C 1
ATOM 1662 O O . ASN A 1 213 ? 15.045 -6.764 -15.016 1.00 85.12 213 ASN A O 1
ATOM 1666 N N . VAL A 1 214 ? 13.677 -5.122 -14.318 1.00 85.62 214 VAL A N 1
ATOM 1667 C CA . VAL A 1 214 ? 14.384 -4.853 -13.067 1.00 85.62 214 VAL A CA 1
ATOM 1668 C C . VAL A 1 214 ? 13.401 -4.817 -11.907 1.00 85.62 214 VAL A C 1
ATOM 1670 O O . VAL A 1 214 ? 12.295 -4.283 -12.028 1.00 85.62 214 VAL A O 1
ATOM 1673 N N . GLY A 1 215 ? 13.818 -5.394 -10.779 1.00 84.56 215 GLY A N 1
ATOM 1674 C CA . GLY A 1 215 ? 13.077 -5.301 -9.530 1.00 84.56 215 GLY A CA 1
ATOM 1675 C C . GLY A 1 215 ? 13.229 -3.910 -8.919 1.00 84.56 215 GLY A C 1
ATOM 1676 O O . GLY A 1 215 ? 14.323 -3.346 -8.943 1.00 84.56 215 GLY A O 1
ATOM 1677 N N . VAL A 1 216 ? 12.144 -3.325 -8.416 1.00 85.62 216 VAL A N 1
ATOM 1678 C CA . VAL A 1 21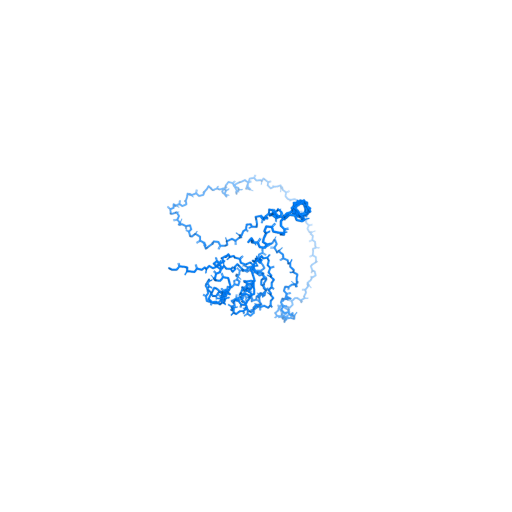6 ? 12.127 -1.945 -7.910 1.00 85.62 216 VAL A CA 1
ATOM 1679 C C . VAL A 1 216 ? 11.189 -1.781 -6.720 1.00 85.62 216 VAL A C 1
ATOM 1681 O O . VAL A 1 216 ? 10.138 -2.418 -6.630 1.00 85.62 216 VAL A O 1
ATOM 1684 N N . TRP A 1 217 ? 11.551 -0.863 -5.826 1.00 86.62 217 TRP A N 1
ATO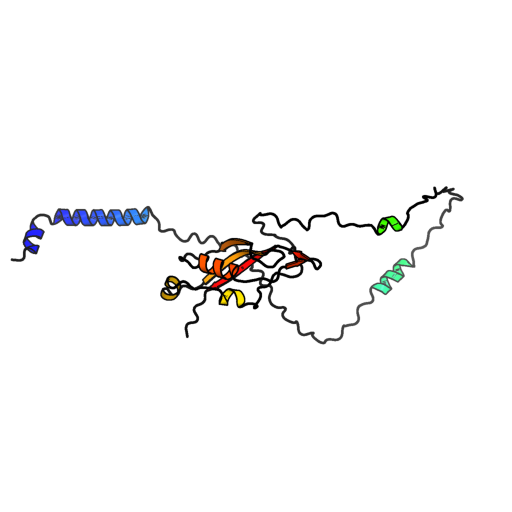M 1685 C CA . TRP A 1 217 ? 10.667 -0.378 -4.773 1.00 86.62 217 TRP A CA 1
ATOM 1686 C C . TRP A 1 217 ? 9.774 0.739 -5.309 1.00 86.62 217 TRP A C 1
ATOM 1688 O O . TRP A 1 217 ? 10.268 1.716 -5.873 1.00 86.62 217 TRP A O 1
ATOM 1698 N N . ILE A 1 218 ? 8.462 0.615 -5.109 1.00 86.75 218 ILE A N 1
ATOM 1699 C CA . ILE A 1 218 ? 7.492 1.661 -5.447 1.00 86.75 218 ILE A CA 1
ATOM 1700 C C . ILE A 1 218 ? 6.521 1.923 -4.301 1.00 86.75 218 ILE A C 1
ATOM 1702 O O . ILE A 1 218 ? 6.278 1.055 -3.467 1.00 86.75 218 ILE A O 1
ATOM 1706 N N . MET A 1 219 ? 5.934 3.118 -4.286 1.00 89.75 219 MET A N 1
ATOM 1707 C CA . MET A 1 219 ? 4.850 3.469 -3.373 1.00 89.75 219 MET A CA 1
ATOM 1708 C C . MET A 1 219 ? 3.510 3.375 -4.096 1.00 89.75 219 MET A C 1
ATOM 1710 O O . MET A 1 219 ? 3.326 3.952 -5.167 1.00 89.75 219 MET A O 1
ATOM 1714 N N . ILE A 1 220 ? 2.574 2.648 -3.500 1.00 90.19 220 ILE A N 1
ATOM 1715 C CA . ILE A 1 220 ? 1.245 2.394 -4.037 1.00 90.19 220 ILE A CA 1
ATOM 1716 C C . ILE A 1 220 ? 0.218 2.990 -3.070 1.00 90.19 220 ILE A C 1
ATOM 1718 O O . ILE A 1 220 ? 0.067 2.486 -1.953 1.00 90.19 220 ILE A O 1
ATOM 1722 N N . PRO A 1 221 ? -0.499 4.052 -3.474 1.00 91.75 221 PRO A N 1
ATOM 1723 C CA . PRO A 1 221 ? -1.644 4.534 -2.724 1.00 91.75 221 PRO A CA 1
ATOM 1724 C C . PRO A 1 221 ? -2.855 3.624 -2.966 1.00 91.75 221 PRO A C 1
ATOM 1726 O O . PRO A 1 221 ? -3.323 3.484 -4.095 1.00 91.75 221 PRO A O 1
ATOM 1729 N N . VAL A 1 222 ? -3.386 3.039 -1.897 1.00 91.94 222 VAL A N 1
ATOM 1730 C CA . VAL A 1 222 ? -4.621 2.248 -1.898 1.00 91.94 222 VAL A CA 1
ATOM 1731 C C . VAL A 1 222 ? -5.726 3.096 -1.285 1.00 91.94 222 VAL A C 1
ATOM 1733 O O . VAL A 1 222 ? -5.631 3.509 -0.130 1.00 91.94 222 VAL A O 1
ATOM 1736 N N . THR A 1 223 ? -6.762 3.396 -2.064 1.00 91.25 223 THR A N 1
ATOM 1737 C CA . THR A 1 223 ? -7.853 4.281 -1.646 1.00 91.25 223 THR A CA 1
ATOM 1738 C C . THR A 1 223 ? -9.111 3.471 -1.351 1.00 91.25 223 THR A C 1
ATOM 1740 O O . THR A 1 223 ? -9.623 2.778 -2.226 1.00 91.25 223 THR A O 1
ATOM 1743 N N . PHE A 1 224 ? -9.624 3.607 -0.132 1.00 92.00 224 PHE A N 1
ATOM 1744 C CA . PHE A 1 224 ? -10.885 3.038 0.328 1.00 92.00 224 PHE A CA 1
ATOM 1745 C C . PHE A 1 224 ? -11.983 4.087 0.186 1.00 92.00 224 PHE A C 1
ATOM 1747 O O . PHE A 1 224 ? -11.900 5.158 0.789 1.00 92.00 224 PHE A O 1
ATOM 1754 N N . LYS A 1 225 ? -12.985 3.780 -0.637 1.00 89.88 225 LYS A N 1
ATOM 1755 C CA . LYS A 1 225 ? -14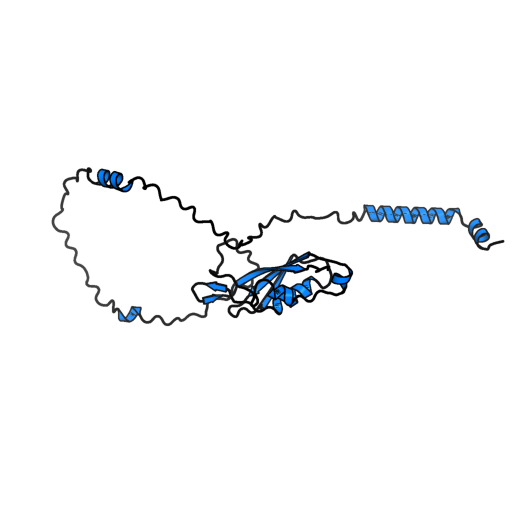.179 4.602 -0.850 1.00 89.88 225 LYS A CA 1
ATOM 1756 C C . LYS A 1 225 ? -15.409 3.717 -0.809 1.00 89.88 225 LYS A C 1
ATOM 1758 O O . LYS A 1 225 ? -15.409 2.642 -1.412 1.00 89.88 225 LYS A O 1
ATOM 1763 N N . LEU A 1 226 ? -16.445 4.188 -0.139 1.00 88.19 226 LEU A N 1
ATOM 1764 C CA . LEU A 1 226 ? -17.757 3.578 -0.125 1.00 88.19 226 LEU A CA 1
ATOM 1765 C C . LEU A 1 226 ? -18.558 4.192 -1.266 1.00 88.19 226 LEU A C 1
ATOM 1767 O O . LEU A 1 226 ? -18.711 5.404 -1.384 1.00 88.19 226 LEU A O 1
ATOM 1771 N N . ASN A 1 227 ? -19.036 3.341 -2.169 1.00 79.69 227 ASN A N 1
ATOM 1772 C CA . ASN A 1 227 ? -19.920 3.793 -3.231 1.00 79.69 227 ASN A CA 1
ATOM 1773 C C . ASN A 1 227 ? -21.348 3.824 -2.681 1.00 79.69 227 ASN A C 1
ATOM 1775 O O . ASN A 1 227 ? -22.124 2.899 -2.923 1.00 79.69 227 ASN A O 1
ATOM 1779 N N . THR A 1 228 ? -21.660 4.847 -1.888 1.00 69.88 228 THR A N 1
ATOM 1780 C CA . THR A 1 228 ? -23.029 5.104 -1.438 1.00 69.88 228 THR A CA 1
ATOM 1781 C C . THR A 1 228 ? -23.851 5.505 -2.661 1.00 69.88 228 THR A C 1
ATOM 1783 O O . THR A 1 228 ? -23.552 6.504 -3.317 1.00 69.88 228 THR A O 1
ATOM 1786 N N . ARG A 1 229 ? -24.824 4.666 -3.018 1.00 47.88 229 ARG A N 1
ATOM 1787 C CA . ARG A 1 229 ? -25.793 4.903 -4.093 1.00 47.88 229 ARG A CA 1
ATOM 1788 C C . ARG A 1 229 ? -27.124 5.349 -3.523 1.00 47.88 229 ARG A C 1
ATOM 1790 O O . ARG A 1 229 ? -27.470 4.848 -2.433 1.00 47.88 229 ARG A O 1
#

pLDDT: mean 72.17, std 18.49, range [36.09, 96.31]